Protein AF-A0A9P9APF1-F1 (afdb_monomer)

Foldseek 3Di:
DDDPPPDDPPDFAADDAFAKDFLLRRVVRGDCLVLLLVQCVVVVHDSPDVLQSRQWIWHFRQDPRGHIHTDGRQPQGWADPDDPHHIDRPPPPPPPPDPDPDPPDDDDDDDDDDDDDDDDDDDDDDDDDDDDDDDDDDDDDDDDDDDDDDPVVVVVVVVVVVVVVVVVVVVVVVVVVVVPVPPPPDDDDDDDDDDDDDDDDDDDDDDDDDDDDDDDDDDDDDDDDDDDDDDD

Solvent-accessible surface area (backbone atoms only — not comparable to full-atom values): 16074 Å² total; per-residue (Å²): 137,84,84,78,81,81,68,83,76,80,73,62,51,58,56,58,58,81,32,31,35,21,35,51,57,41,59,73,45,32,90,38,64,65,59,48,34,53,41,28,51,78,67,78,40,58,54,85,38,64,64,52,44,34,15,20,34,26,38,21,74,23,70,99,77,23,41,69,43,74,73,49,74,26,87,72,34,42,39,84,54,50,94,96,42,48,27,46,47,44,88,65,75,91,67,83,85,60,82,84,73,80,85,72,94,70,93,76,84,91,80,90,81,92,83,89,87,86,86,89,82,88,84,87,82,88,86,83,86,85,82,88,87,82,93,76,91,78,90,79,93,77,94,75,94,78,82,96,63,81,72,57,66,66,61,53,53,52,55,60,52,48,55,55,53,53,51,53,52,54,50,52,52,51,52,53,54,61,64,60,70,78,70,90,84,76,84,86,84,83,89,83,83,90,84,91,82,88,83,90,81,91,84,76,93,77,79,87,82,76,86,80,84,82,81,81,80,79,86,79,80,85,80,86,80,83,80,82,85,82,83,135

Radius of gyration: 36.08 Å; Cα contacts (8 Å, |Δi|>4): 168; chains: 1; bounding box: 90×99×73 Å

Mean predicted aligned error: 23.14 Å

pLDDT: mean 70.99, std 21.18, range [38.44, 98.19]

Sequence (232 aa):
MAMALIGPFATADNCKKGLEYCGSTLMTKGNYRDQINDALEGNSLSSTNNTVVMNTLFTCLGGDNGDIEVIEFCQQGCTDGGSGKNDYCSGQSATSSSPSIVSTATSSTSTTSSTAETLSISVTGSTSEPTSQPTSQDSNNNDSNGGSGTPVGAIVGGVVGGVAAIGLIAIAAFLFGRYKNKSQNQQPDPSISHGSASPAGLYHDLKPLAPAPQSTIVHEAPTHDDVRHEMP

Secondary structure (DSSP, 8-state):
-------------PPPTT-EEEHHHHHHHSS-HHHHHHHHHHTT--TT-HHHHHHEEEEEEETTTTEEEEEEE-TT-EE---TTS--EETT--S-SSS-----------------------------------------------------HHHHHHHHHHHHHHHHHHHHHHHHHHHHHTT----PPP-----------------PPPPPPPP-----PPPP---------

Structure (mmCIF, N/CA/C/O backbone):
data_AF-A0A9P9APF1-F1
#
_entry.id   AF-A0A9P9APF1-F1
#
loop_
_atom_site.group_PDB
_atom_site.id
_atom_site.type_symbol
_atom_site.label_atom_id
_atom_site.label_alt_id
_atom_site.label_comp_id
_atom_site.label_asym_id
_atom_site.label_entity_id
_atom_site.label_seq_id
_atom_site.pdbx_PDB_ins_code
_atom_site.Cartn_x
_atom_site.Cartn_y
_atom_site.Cartn_z
_atom_site.occupancy
_atom_site.B_iso_or_equiv
_atom_site.auth_seq_id
_atom_site.auth_comp_id
_atom_site.auth_asym_id
_atom_site.auth_atom_id
_atom_site.pdbx_PDB_model_num
ATOM 1 N N . MET A 1 1 ? 12.435 -4.360 -43.784 1.00 52.41 1 MET A N 1
ATOM 2 C CA . MET A 1 1 ? 12.381 -5.207 -42.575 1.00 52.41 1 MET A CA 1
ATOM 3 C C . MET A 1 1 ? 12.563 -4.276 -41.382 1.00 52.41 1 MET A C 1
ATOM 5 O O . MET A 1 1 ? 13.683 -3.876 -41.104 1.00 52.41 1 MET A O 1
ATOM 9 N N . ALA A 1 2 ? 11.465 -3.780 -40.807 1.00 49.25 2 ALA A N 1
ATOM 10 C CA . ALA A 1 2 ? 11.504 -2.830 -39.694 1.00 49.25 2 ALA A CA 1
ATOM 11 C C . ALA A 1 2 ? 11.554 -3.617 -38.378 1.00 49.25 2 ALA A C 1
ATOM 13 O O . ALA A 1 2 ? 10.636 -4.375 -38.079 1.00 49.25 2 ALA A O 1
ATOM 14 N N . MET A 1 3 ? 12.651 -3.476 -37.635 1.00 57.50 3 MET A N 1
ATOM 15 C CA . MET A 1 3 ? 12.825 -4.054 -36.303 1.00 57.50 3 MET A CA 1
ATOM 16 C C . MET A 1 3 ? 12.167 -3.116 -35.290 1.00 57.50 3 MET A C 1
ATOM 18 O O . MET A 1 3 ? 12.761 -2.120 -34.883 1.00 57.50 3 MET A O 1
ATOM 22 N N . ALA A 1 4 ? 10.916 -3.401 -34.928 1.00 55.00 4 ALA A N 1
ATOM 23 C CA . ALA A 1 4 ? 10.264 -2.743 -33.805 1.00 55.00 4 ALA A CA 1
ATOM 24 C C . ALA A 1 4 ? 10.871 -3.296 -32.507 1.00 55.00 4 ALA A C 1
ATOM 26 O O . ALA A 1 4 ? 10.644 -4.450 -32.147 1.00 55.00 4 ALA A O 1
ATOM 27 N N . LEU A 1 5 ? 11.678 -2.480 -31.826 1.00 57.41 5 LEU A N 1
ATOM 28 C CA . LEU A 1 5 ? 12.124 -2.754 -30.465 1.00 57.41 5 LEU A CA 1
ATOM 29 C C . LEU A 1 5 ? 10.920 -2.582 -29.540 1.00 57.41 5 LEU A C 1
ATOM 31 O O . LEU A 1 5 ? 10.585 -1.470 -29.135 1.00 57.41 5 LEU A O 1
ATOM 35 N N . ILE A 1 6 ? 10.250 -3.691 -29.240 1.00 62.00 6 ILE A N 1
ATOM 36 C CA . ILE A 1 6 ? 9.268 -3.755 -28.162 1.00 62.00 6 ILE A CA 1
ATOM 37 C C . ILE A 1 6 ? 10.078 -3.666 -26.867 1.00 62.00 6 ILE A C 1
ATOM 39 O O . ILE A 1 6 ? 10.616 -4.660 -26.381 1.00 62.00 6 ILE A O 1
ATOM 43 N N . GLY A 1 7 ? 10.257 -2.446 -26.361 1.00 61.25 7 GLY A N 1
ATOM 44 C CA . GLY A 1 7 ? 10.757 -2.246 -25.008 1.00 61.25 7 GLY A CA 1
ATOM 45 C C . GLY A 1 7 ? 9.773 -2.869 -24.012 1.00 61.25 7 GLY A C 1
ATOM 46 O O . GLY A 1 7 ? 8.566 -2.848 -24.269 1.00 61.25 7 GLY A O 1
ATOM 47 N N . PRO A 1 8 ? 10.242 -3.441 -22.892 1.00 53.53 8 PRO A N 1
ATOM 48 C CA . PRO A 1 8 ? 9.341 -3.900 -21.853 1.00 53.53 8 PRO A CA 1
ATOM 49 C C . PRO A 1 8 ? 8.627 -2.673 -21.284 1.00 53.53 8 PRO A C 1
ATOM 51 O O . PRO A 1 8 ? 9.242 -1.823 -20.639 1.00 53.53 8 PRO A O 1
ATOM 54 N N . PHE A 1 9 ? 7.327 -2.563 -21.542 1.00 53.16 9 PHE A N 1
ATOM 55 C CA . PHE A 1 9 ? 6.469 -1.717 -20.731 1.00 53.16 9 PHE A CA 1
ATOM 56 C C . PHE A 1 9 ? 6.517 -2.313 -19.326 1.00 53.16 9 PHE A C 1
ATOM 58 O O . PHE A 1 9 ? 6.075 -3.442 -19.119 1.00 53.16 9 PHE A O 1
ATOM 65 N N . ALA A 1 10 ? 7.141 -1.611 -18.383 1.00 56.69 10 ALA A N 1
ATOM 66 C CA . ALA A 1 10 ? 7.071 -1.987 -16.983 1.00 56.69 10 ALA A CA 1
ATOM 67 C C . ALA A 1 10 ? 5.610 -1.824 -16.555 1.00 56.69 10 ALA A C 1
ATOM 69 O O . ALA A 1 10 ? 5.140 -0.711 -16.329 1.00 56.69 10 ALA A O 1
ATOM 70 N N . THR A 1 11 ? 4.867 -2.925 -16.535 1.00 57.66 11 THR A N 1
ATOM 71 C CA . THR A 1 11 ? 3.540 -2.955 -15.935 1.00 57.66 11 THR A CA 1
ATOM 72 C C . THR A 1 11 ? 3.743 -2.784 -14.438 1.00 57.66 11 THR A C 1
ATOM 74 O O . THR A 1 11 ? 4.447 -3.589 -13.829 1.00 57.66 11 THR A O 1
ATOM 77 N N . ALA A 1 12 ? 3.201 -1.713 -13.860 1.00 64.19 12 ALA A N 1
ATOM 78 C CA . ALA A 1 12 ? 3.176 -1.569 -12.411 1.00 64.19 12 ALA A CA 1
ATOM 79 C C . ALA A 1 12 ? 2.426 -2.764 -11.807 1.00 64.19 12 ALA A C 1
ATOM 81 O O . ALA A 1 12 ? 1.435 -3.228 -12.378 1.00 64.19 12 ALA A O 1
ATOM 82 N N . ASP A 1 13 ? 2.904 -3.272 -10.674 1.00 84.50 13 ASP A N 1
ATOM 83 C CA . ASP A 1 13 ? 2.229 -4.372 -10.001 1.00 84.50 13 ASP A CA 1
ATOM 84 C C . ASP A 1 13 ? 0.945 -3.840 -9.353 1.00 84.50 13 ASP A C 1
ATOM 86 O O . ASP A 1 13 ? 0.981 -3.027 -8.425 1.00 84.50 13 ASP A O 1
ATOM 90 N N . ASN A 1 14 ? -0.205 -4.312 -9.833 1.00 91.56 14 ASN A N 1
ATOM 91 C CA . ASN A 1 14 ? -1.484 -4.018 -9.201 1.00 91.56 14 ASN A CA 1
ATOM 92 C C . ASN A 1 14 ? -1.576 -4.686 -7.819 1.00 91.56 14 ASN A C 1
ATOM 94 O O . ASN A 1 14 ? -0.942 -5.708 -7.523 1.00 91.56 14 ASN A O 1
ATOM 98 N N . CYS A 1 15 ? -2.415 -4.124 -6.958 1.00 94.81 15 CYS A N 1
ATOM 99 C CA . CYS A 1 15 ? -2.812 -4.738 -5.709 1.00 94.81 15 CYS A CA 1
ATOM 100 C C . CYS A 1 15 ? -3.456 -6.109 -5.972 1.00 94.81 15 CYS A C 1
ATOM 102 O O . CYS A 1 15 ? -4.061 -6.366 -7.019 1.00 94.81 15 CYS A O 1
ATOM 104 N N . LYS A 1 16 ? -3.323 -7.028 -5.012 1.00 95.62 16 LYS A N 1
ATOM 105 C CA . LYS A 1 16 ? -3.952 -8.344 -5.117 1.00 95.62 16 LYS A CA 1
ATOM 106 C C . LYS A 1 16 ? -5.376 -8.265 -4.583 1.00 95.62 16 LYS A C 1
ATOM 108 O O . LYS A 1 16 ? -5.575 -7.947 -3.413 1.00 95.62 16 LYS A O 1
ATOM 113 N N . LYS A 1 17 ? -6.345 -8.620 -5.428 1.00 96.00 17 LYS A N 1
ATOM 114 C CA . LYS A 1 17 ? -7.767 -8.641 -5.070 1.00 96.00 17 LYS A CA 1
ATOM 115 C C . LYS A 1 17 ? -8.023 -9.397 -3.763 1.00 96.00 17 LYS A C 1
ATOM 117 O O . LYS A 1 17 ? -7.536 -10.516 -3.589 1.0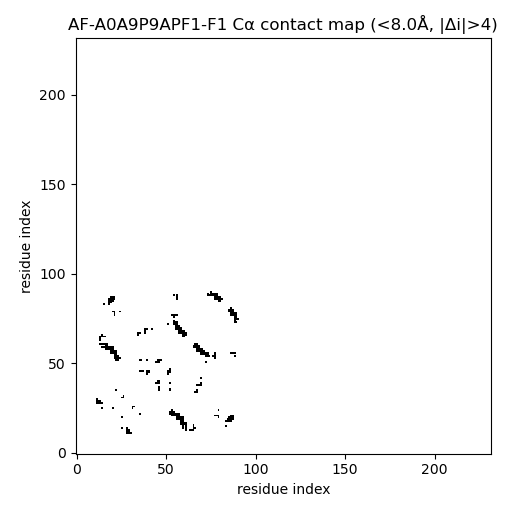0 96.00 17 LYS A O 1
ATOM 122 N N . GLY A 1 18 ? -8.833 -8.795 -2.897 1.00 94.31 18 GLY A N 1
ATOM 123 C CA . GLY A 1 18 ? -9.240 -9.343 -1.606 1.00 94.31 18 GLY A CA 1
ATOM 124 C C . GLY A 1 18 ? -8.204 -9.190 -0.493 1.00 94.31 18 GLY A C 1
ATOM 125 O O . GLY A 1 18 ? -8.455 -9.684 0.602 1.00 94.31 18 GLY A O 1
ATOM 126 N N . LEU A 1 19 ? -7.062 -8.544 -0.759 1.00 97.06 19 LEU A N 1
ATOM 127 C CA . LEU A 1 19 ? -6.139 -8.118 0.288 1.00 97.06 19 LEU A CA 1
ATOM 128 C C . LEU A 1 19 ? -6.366 -6.655 0.657 1.00 97.06 19 LEU A C 1
ATOM 130 O O . LEU A 1 19 ? -6.797 -5.844 -0.166 1.00 97.06 19 LEU A O 1
ATOM 134 N N . GLU A 1 20 ? -6.028 -6.345 1.899 1.00 98.19 20 GLU A N 1
ATOM 135 C CA . GLU A 1 20 ? -6.065 -4.996 2.451 1.00 98.19 20 GLU A CA 1
ATOM 136 C C . GLU A 1 20 ? -4.655 -4.414 2.453 1.00 98.19 20 GLU A C 1
ATOM 138 O O . GLU A 1 20 ? -3.684 -5.127 2.715 1.00 98.19 20 GLU A O 1
ATOM 143 N N . TYR A 1 21 ? -4.544 -3.127 2.149 1.00 97.81 21 TYR A N 1
ATOM 144 C CA . TYR A 1 21 ? -3.278 -2.429 2.018 1.00 97.81 21 TYR A CA 1
ATOM 145 C C . TYR A 1 21 ? -3.325 -1.070 2.702 1.00 97.81 21 TYR A C 1
ATOM 147 O O . TYR A 1 21 ? -4.261 -0.296 2.511 1.00 97.81 21 TYR A O 1
ATOM 155 N N . CYS A 1 22 ? -2.276 -0.738 3.443 1.00 98.00 22 CYS A N 1
ATOM 156 C CA . CYS A 1 22 ? -2.009 0.631 3.836 1.00 98.00 22 CYS A CA 1
ATOM 157 C C . CYS A 1 22 ? -1.759 1.469 2.583 1.00 98.00 22 CYS A C 1
ATOM 159 O O . CYS A 1 22 ? -1.126 1.005 1.627 1.00 98.00 22 CYS A O 1
ATOM 161 N N . GLY A 1 23 ? -2.166 2.736 2.600 1.00 97.50 23 GLY A N 1
ATOM 162 C CA . GLY A 1 23 ? -1.811 3.656 1.520 1.00 97.50 23 GLY A CA 1
ATOM 163 C C . GLY A 1 23 ? -0.294 3.772 1.333 1.00 97.50 23 GLY A C 1
ATOM 164 O O . GLY A 1 23 ? 0.179 3.885 0.202 1.00 97.50 23 GLY A O 1
ATOM 165 N N . SER A 1 24 ? 0.486 3.619 2.411 1.00 97.12 24 SER A N 1
ATOM 166 C CA . SER A 1 24 ? 1.946 3.488 2.343 1.00 97.12 24 SER A CA 1
ATOM 167 C C . SER A 1 24 ? 2.406 2.283 1.514 1.00 97.12 24 SER A C 1
ATOM 169 O O . SER A 1 24 ? 3.287 2.431 0.668 1.00 97.12 24 SER A O 1
ATOM 171 N N . THR A 1 25 ? 1.790 1.114 1.689 1.00 97.12 25 THR A N 1
ATOM 172 C CA . THR A 1 25 ? 2.099 -0.104 0.927 1.00 97.12 25 THR A CA 1
ATOM 173 C C . THR A 1 25 ? 1.690 0.038 -0.537 1.00 97.12 25 THR A C 1
ATOM 175 O O . THR A 1 25 ? 2.484 -0.271 -1.427 1.00 97.12 25 THR A O 1
ATOM 178 N N . LEU A 1 26 ? 0.494 0.565 -0.822 1.00 96.44 26 LEU A N 1
ATOM 179 C CA . LEU A 1 26 ? 0.021 0.796 -2.195 1.00 96.44 26 LEU A CA 1
ATOM 180 C C . LEU A 1 26 ? 0.965 1.707 -2.983 1.00 96.44 26 LEU A C 1
ATOM 182 O O . LEU A 1 26 ? 1.293 1.416 -4.133 1.00 96.44 26 LEU A O 1
ATOM 186 N N . MET A 1 27 ? 1.491 2.750 -2.342 1.00 94.25 27 MET A N 1
ATOM 187 C CA . MET A 1 27 ? 2.481 3.632 -2.957 1.00 94.25 27 MET A CA 1
ATOM 188 C C . MET A 1 27 ? 3.792 2.942 -3.359 1.00 94.25 27 MET A C 1
ATOM 190 O O . MET A 1 27 ? 4.507 3.462 -4.213 1.00 94.25 27 MET A O 1
ATOM 194 N N . THR A 1 28 ? 4.130 1.799 -2.755 1.00 93.19 28 THR A N 1
ATOM 195 C CA . THR A 1 28 ? 5.316 1.014 -3.142 1.00 93.19 28 THR A CA 1
ATOM 196 C C . THR A 1 28 ? 5.041 0.029 -4.275 1.00 93.19 28 THR A C 1
ATOM 198 O O . THR A 1 28 ? 5.978 -0.386 -4.952 1.00 93.19 28 THR A O 1
ATOM 201 N N . LYS A 1 29 ? 3.774 -0.344 -4.493 1.00 89.81 29 LYS A N 1
ATOM 202 C CA . LYS A 1 29 ? 3.370 -1.334 -5.501 1.00 89.81 29 LYS A CA 1
ATOM 203 C C . LYS A 1 29 ? 3.288 -0.751 -6.904 1.00 89.81 29 LYS A C 1
ATOM 205 O O . LYS A 1 29 ? 3.731 -1.376 -7.863 1.00 89.81 29 LYS A O 1
ATOM 210 N N . GLY A 1 30 ? 2.727 0.448 -7.023 1.00 87.50 30 GLY A N 1
ATOM 211 C CA . GLY A 1 30 ? 2.432 1.012 -8.330 1.00 87.50 30 GLY A CA 1
ATOM 212 C C . GLY A 1 30 ? 1.913 2.438 -8.280 1.00 87.50 30 GLY A C 1
ATOM 213 O O . GLY A 1 30 ? 2.096 3.161 -7.299 1.00 87.50 30 GLY A O 1
ATOM 214 N N . ASN A 1 31 ? 1.255 2.848 -9.363 1.00 91.00 31 ASN A N 1
ATOM 215 C CA . ASN A 1 31 ? 0.750 4.207 -9.524 1.00 91.00 31 ASN A CA 1
ATOM 216 C C . ASN A 1 31 ? -0.615 4.406 -8.842 1.00 91.00 31 ASN A C 1
ATOM 218 O O . ASN A 1 31 ? -1.607 4.726 -9.486 1.00 91.00 31 ASN A O 1
ATOM 222 N N . TYR A 1 32 ? -0.656 4.202 -7.527 1.00 95.19 32 TYR A N 1
ATOM 223 C CA . TYR A 1 32 ? -1.878 4.311 -6.727 1.00 95.19 32 TYR A CA 1
ATOM 224 C C . TYR A 1 32 ? -2.185 5.729 -6.240 1.00 95.19 32 TYR A C 1
ATOM 226 O O . TYR A 1 32 ? -3.226 5.941 -5.630 1.00 95.19 32 TYR A O 1
ATOM 234 N N . ARG A 1 33 ? -1.300 6.710 -6.472 1.00 95.25 33 ARG A N 1
ATOM 235 C CA . ARG A 1 33 ? -1.427 8.055 -5.885 1.00 95.25 33 ARG A CA 1
ATOM 236 C C . ARG A 1 33 ? -2.765 8.714 -6.216 1.00 95.25 33 ARG A C 1
ATOM 238 O O . ARG A 1 33 ? -3.424 9.199 -5.303 1.00 95.25 33 ARG A O 1
ATOM 245 N N . ASP A 1 34 ? -3.130 8.732 -7.492 1.00 96.06 34 ASP A N 1
ATOM 246 C CA . ASP A 1 34 ? -4.340 9.417 -7.948 1.00 96.06 34 ASP A CA 1
ATOM 247 C C . ASP A 1 34 ? -5.589 8.703 -7.420 1.00 96.06 34 ASP A C 1
ATOM 249 O O . ASP A 1 34 ? -6.445 9.332 -6.809 1.00 96.06 34 ASP A O 1
ATOM 253 N N . GLN A 1 35 ? -5.619 7.369 -7.505 1.00 96.25 35 GLN A N 1
ATOM 254 C CA . GLN A 1 35 ? -6.733 6.569 -6.992 1.00 96.25 35 GLN A CA 1
ATOM 255 C C . GLN A 1 35 ? -6.893 6.676 -5.467 1.00 96.25 35 GLN A C 1
ATOM 257 O O . GLN A 1 35 ? -8.013 6.709 -4.965 1.00 96.25 35 GLN A O 1
ATOM 262 N N . ILE A 1 36 ? -5.787 6.764 -4.721 1.00 97.56 36 ILE A N 1
ATOM 263 C CA . ILE A 1 36 ? -5.819 7.026 -3.279 1.00 97.56 36 ILE A CA 1
ATOM 264 C C . ILE A 1 36 ? -6.437 8.399 -3.013 1.00 97.56 36 ILE A C 1
ATOM 266 O O . ILE A 1 36 ? -7.311 8.506 -2.159 1.00 97.56 36 ILE A O 1
ATOM 270 N N . ASN A 1 37 ? -6.010 9.442 -3.727 1.00 97.56 37 ASN A N 1
ATOM 271 C CA . ASN A 1 37 ? -6.553 10.785 -3.532 1.00 97.56 37 ASN A CA 1
ATOM 272 C C . ASN A 1 37 ? -8.064 10.822 -3.814 1.00 97.56 37 ASN A C 1
ATOM 274 O O . ASN A 1 37 ? -8.814 11.308 -2.968 1.00 97.56 37 ASN A O 1
ATOM 278 N N . ASP A 1 38 ? -8.504 10.227 -4.925 1.00 97.62 38 ASP A N 1
ATOM 279 C CA . ASP A 1 38 ? -9.920 10.144 -5.302 1.00 97.62 38 ASP A CA 1
ATOM 280 C C . ASP A 1 38 ? -10.745 9.387 -4.247 1.00 97.62 38 ASP A C 1
ATOM 282 O O . ASP A 1 38 ? -11.813 9.838 -3.825 1.00 97.62 38 ASP A O 1
ATOM 286 N N . ALA A 1 39 ? -10.234 8.247 -3.767 1.00 97.12 39 ALA A N 1
ATOM 287 C CA . ALA A 1 39 ? -10.911 7.437 -2.759 1.00 97.12 39 ALA A CA 1
ATOM 288 C C . ALA A 1 39 ? -11.005 8.155 -1.399 1.00 97.12 39 ALA A C 1
ATOM 290 O O . ALA A 1 39 ? -12.022 8.043 -0.709 1.00 97.12 39 ALA A O 1
ATOM 291 N N . LEU A 1 40 ? -9.974 8.917 -1.015 1.00 97.75 40 LEU A N 1
ATOM 292 C CA . LEU A 1 40 ? -9.980 9.724 0.208 1.00 97.75 40 LEU A CA 1
ATOM 293 C C . LEU A 1 40 ? -10.990 10.868 0.117 1.00 97.75 40 LEU A C 1
ATOM 295 O O . LEU A 1 40 ? -11.779 11.058 1.042 1.00 97.75 40 LEU A O 1
ATOM 299 N N . GLU A 1 41 ? -11.013 11.593 -1.000 1.00 96.50 41 GLU A N 1
ATOM 300 C CA . GLU A 1 41 ? -11.947 12.701 -1.214 1.00 96.50 41 GLU A CA 1
ATOM 301 C C . GLU A 1 41 ? -13.401 12.215 -1.244 1.00 96.50 41 GLU A C 1
ATOM 303 O O . GLU A 1 41 ? -14.265 12.825 -0.609 1.00 96.50 41 GLU A O 1
ATOM 308 N N . GLY A 1 42 ? -13.659 11.051 -1.852 1.00 96.56 42 GLY A N 1
ATOM 309 C CA . GLY A 1 42 ? -14.962 10.381 -1.799 1.00 96.56 42 GLY A CA 1
ATOM 310 C C . GLY A 1 42 ? -15.425 10.018 -0.380 1.00 96.56 42 GLY A C 1
ATOM 311 O O . GLY A 1 42 ? -16.626 9.929 -0.132 1.00 96.56 42 GLY A O 1
ATOM 312 N N . ASN A 1 43 ? -14.493 9.880 0.568 1.00 96.25 43 ASN A N 1
ATOM 313 C CA . ASN A 1 43 ? -14.753 9.575 1.979 1.00 96.25 43 ASN A CA 1
ATOM 314 C C . ASN A 1 43 ? -14.561 10.787 2.910 1.00 96.25 43 ASN A C 1
ATOM 316 O O . ASN A 1 43 ? -14.491 10.628 4.128 1.00 96.25 43 ASN A O 1
ATOM 320 N N . SER A 1 44 ? -14.497 12.010 2.364 1.00 95.88 44 SER A N 1
ATOM 321 C CA . SER A 1 44 ? -14.265 13.249 3.133 1.00 95.88 44 SER A CA 1
ATOM 322 C C . SER A 1 44 ? -12.965 13.243 3.959 1.00 95.88 44 SER A C 1
ATOM 324 O O . SER A 1 44 ? -12.862 13.916 4.987 1.00 95.88 44 SER A O 1
ATOM 326 N N . LEU A 1 45 ? -11.957 12.492 3.511 1.00 95.12 45 LEU A N 1
ATOM 327 C CA . LEU A 1 45 ? -10.618 12.442 4.090 1.00 95.12 45 LEU A CA 1
ATOM 328 C C . LEU A 1 45 ? -9.670 13.374 3.320 1.00 95.12 45 LEU A C 1
ATOM 330 O O . LEU A 1 45 ? -9.818 13.612 2.125 1.00 95.12 45 LEU A O 1
ATOM 334 N N . SER A 1 46 ? -8.668 13.922 4.011 1.00 95.38 46 SER A N 1
ATOM 335 C CA . SER A 1 46 ? -7.716 14.861 3.405 1.00 95.38 46 SER A CA 1
ATOM 336 C C . SER A 1 46 ? -6.673 14.130 2.550 1.00 95.38 46 SER A C 1
ATOM 338 O O . SER A 1 46 ? -5.747 13.525 3.086 1.00 95.38 46 SER A O 1
ATOM 340 N N . SER A 1 47 ? -6.781 14.250 1.225 1.00 93.31 47 SER A N 1
ATOM 341 C CA . SER A 1 47 ? -5.797 13.755 0.243 1.00 93.31 47 SER A CA 1
ATOM 342 C C . SER A 1 47 ? -4.463 14.522 0.279 1.00 93.31 47 SER A C 1
ATOM 344 O O . SER A 1 47 ? -3.407 13.988 -0.053 1.00 93.31 47 SER A O 1
ATOM 346 N N . THR A 1 48 ? -4.475 15.773 0.747 1.00 95.19 48 THR A N 1
ATOM 347 C CA . THR A 1 48 ? -3.277 16.623 0.868 1.00 95.19 48 THR A CA 1
ATOM 348 C C . THR A 1 48 ? -2.438 16.321 2.108 1.00 95.19 48 THR A C 1
ATOM 350 O O . THR A 1 48 ? -1.264 16.697 2.174 1.00 95.19 48 THR A O 1
ATOM 353 N N . ASN A 1 49 ? -3.005 15.6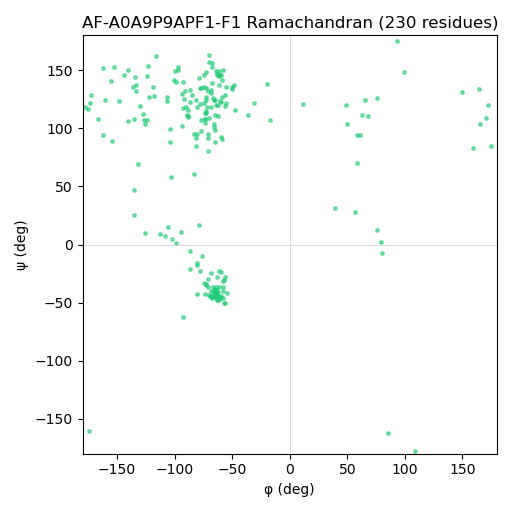30 3.099 1.00 95.44 49 ASN A N 1
ATOM 354 C CA . ASN A 1 49 ? -2.287 15.240 4.299 1.00 95.44 49 ASN A CA 1
ATOM 355 C C . ASN A 1 49 ? -1.606 13.882 4.094 1.00 95.44 49 ASN A C 1
ATOM 357 O O . ASN A 1 49 ? -2.252 12.836 4.083 1.00 95.44 49 ASN A O 1
ATOM 361 N N . ASN A 1 50 ? -0.274 13.888 4.003 1.00 94.94 50 ASN A N 1
ATOM 362 C CA . ASN A 1 50 ? 0.494 12.664 3.783 1.00 94.94 50 ASN A CA 1
ATOM 363 C C . ASN A 1 50 ? 0.258 11.603 4.872 1.00 94.94 50 ASN A C 1
ATOM 365 O O . ASN A 1 50 ? 0.284 10.418 4.571 1.00 94.94 50 ASN A O 1
ATOM 369 N N . THR A 1 51 ? -0.010 11.993 6.119 1.00 96.25 51 THR A N 1
ATOM 370 C CA . THR A 1 51 ? -0.327 11.032 7.185 1.00 96.25 51 THR A CA 1
ATOM 371 C C . THR A 1 51 ? -1.649 10.322 6.913 1.00 96.25 51 THR A C 1
ATOM 373 O O . THR A 1 51 ? -1.729 9.112 7.099 1.00 96.25 51 THR A O 1
ATOM 376 N N . VAL A 1 52 ? -2.665 11.046 6.433 1.00 96.81 52 VAL A N 1
ATOM 377 C CA . VAL A 1 52 ? -3.959 10.461 6.047 1.00 96.81 52 VAL A CA 1
ATOM 378 C C . VAL A 1 52 ? -3.773 9.497 4.887 1.00 96.81 52 VAL A C 1
ATOM 380 O O . VAL A 1 52 ? -4.207 8.353 4.978 1.00 96.81 52 VAL A O 1
ATOM 383 N N . VAL A 1 53 ? -3.042 9.907 3.851 1.00 97.44 53 VAL A N 1
ATOM 384 C CA . VAL A 1 53 ? -2.735 9.039 2.708 1.00 97.44 53 VAL A CA 1
ATOM 385 C C . VAL A 1 53 ? -2.025 7.761 3.154 1.00 97.44 53 VAL A C 1
ATOM 387 O O . VAL A 1 53 ? -2.451 6.670 2.801 1.00 97.44 53 VAL A O 1
ATOM 390 N N . MET A 1 54 ? -0.962 7.876 3.947 1.00 96.56 54 MET A N 1
ATOM 391 C CA . MET A 1 54 ? -0.118 6.731 4.299 1.00 96.56 54 MET A CA 1
ATOM 392 C C . MET A 1 54 ? -0.784 5.773 5.291 1.00 96.56 54 MET A C 1
ATOM 394 O O . MET A 1 54 ? -0.562 4.566 5.206 1.00 96.56 54 MET A O 1
ATOM 398 N N . ASN A 1 55 ? -1.585 6.302 6.221 1.00 96.81 55 ASN A N 1
ATOM 399 C CA . ASN A 1 55 ? -2.176 5.521 7.308 1.00 96.81 55 ASN A CA 1
ATOM 400 C C . ASN A 1 55 ? -3.627 5.107 7.048 1.00 96.81 55 ASN A C 1
ATOM 402 O O . ASN A 1 55 ? -4.227 4.484 7.917 1.00 96.81 55 ASN A O 1
ATOM 406 N N . THR A 1 56 ? -4.217 5.440 5.903 1.00 97.81 56 THR A N 1
ATOM 407 C CA . THR A 1 56 ? -5.528 4.888 5.543 1.00 97.81 56 THR A CA 1
ATOM 408 C C . THR A 1 56 ? -5.363 3.451 5.060 1.00 97.81 56 THR A C 1
ATOM 410 O O . THR A 1 56 ? -4.440 3.149 4.302 1.00 97.81 56 THR A O 1
ATOM 413 N N . LEU A 1 57 ? -6.234 2.568 5.542 1.00 98.12 57 LEU A N 1
ATOM 414 C CA . LEU A 1 57 ? -6.342 1.183 5.113 1.00 98.12 57 LEU A CA 1
ATOM 415 C C . LEU A 1 57 ? -7.353 1.095 3.969 1.00 98.12 57 LEU A C 1
ATOM 417 O O . LEU A 1 57 ? -8.457 1.634 4.061 1.00 98.12 57 LEU A O 1
ATOM 421 N N . PHE A 1 58 ? -6.973 0.399 2.907 1.00 98.19 58 PHE A N 1
ATOM 422 C CA . PHE A 1 58 ? -7.768 0.227 1.700 1.00 98.19 58 PHE A CA 1
ATOM 423 C C . PHE A 1 58 ? -7.975 -1.256 1.407 1.00 98.19 58 PHE A C 1
ATOM 425 O O . PHE A 1 58 ? -7.066 -2.056 1.612 1.00 98.19 58 PHE A O 1
ATOM 432 N N . THR A 1 59 ? -9.132 -1.629 0.869 1.00 98.06 59 THR A N 1
ATOM 433 C CA . THR A 1 59 ? -9.351 -2.961 0.292 1.00 98.06 59 THR A CA 1
ATOM 434 C C . THR A 1 59 ? -9.065 -2.939 -1.202 1.00 98.06 59 THR A C 1
ATOM 436 O O . THR A 1 59 ? -9.421 -1.986 -1.891 1.00 98.06 59 THR A O 1
ATOM 439 N N . CYS A 1 60 ? -8.425 -3.987 -1.718 1.00 97.81 60 CYS A N 1
ATOM 440 C CA . CYS A 1 60 ? -8.214 -4.161 -3.149 1.00 97.81 60 CYS A CA 1
ATOM 441 C C . CYS A 1 60 ? -9.390 -4.921 -3.782 1.00 97.81 60 CYS A C 1
ATOM 443 O O . CYS A 1 60 ? -9.553 -6.131 -3.589 1.00 97.81 60 CYS A O 1
ATOM 445 N N . LEU A 1 61 ? -10.175 -4.236 -4.608 1.00 96.44 61 LEU A N 1
ATOM 446 C CA . LEU A 1 61 ? -11.277 -4.803 -5.390 1.00 96.44 61 LEU A CA 1
ATOM 447 C C . LEU A 1 61 ? -10.778 -5.550 -6.642 1.00 96.44 61 LEU A C 1
ATOM 449 O O . LEU A 1 61 ? -11.444 -6.475 -7.132 1.00 96.44 61 LEU A O 1
ATOM 453 N N . GLY A 1 62 ? -9.575 -5.208 -7.115 1.00 93.12 62 GLY A N 1
ATOM 454 C CA . GLY A 1 62 ? -8.959 -5.764 -8.321 1.00 93.12 62 GLY A CA 1
ATOM 455 C C . GLY A 1 62 ? -9.403 -5.041 -9.596 1.00 93.12 62 GLY A C 1
ATOM 456 O O . GLY A 1 62 ? -9.901 -3.929 -9.536 1.00 93.12 62 GLY A O 1
ATOM 457 N N . GLY A 1 63 ? -9.205 -5.663 -10.759 1.00 91.38 63 GLY A N 1
ATOM 458 C CA . GLY A 1 63 ? -9.434 -5.034 -12.069 1.00 91.38 63 GLY A CA 1
ATOM 459 C C . GLY A 1 63 ? -8.124 -4.736 -12.799 1.00 91.38 63 GLY A C 1
ATOM 460 O O . GLY A 1 63 ? -7.048 -5.062 -12.294 1.00 91.38 63 GLY A O 1
ATOM 461 N N . ASP A 1 64 ? -8.212 -4.127 -13.983 1.00 90.25 64 ASP A N 1
ATOM 462 C CA . ASP A 1 64 ? -7.050 -3.893 -14.858 1.00 90.25 64 ASP A CA 1
ATOM 463 C C . ASP A 1 64 ? -6.001 -2.957 -14.229 1.00 90.25 64 ASP A C 1
ATOM 465 O O . ASP A 1 64 ? -4.811 -3.105 -14.499 1.00 90.25 64 ASP A O 1
ATOM 469 N N . ASN A 1 65 ? -6.431 -2.053 -13.339 1.00 90.19 65 ASN A N 1
ATOM 470 C CA . ASN A 1 65 ? -5.569 -1.147 -12.562 1.00 90.19 65 ASN A CA 1
ATOM 471 C C . ASN A 1 65 ? -5.579 -1.454 -11.051 1.00 90.19 65 ASN A C 1
ATOM 473 O O . ASN A 1 65 ? -5.054 -0.685 -10.251 1.00 90.19 65 ASN A O 1
ATOM 477 N N . GLY A 1 66 ? -6.196 -2.574 -10.653 1.00 93.44 66 GLY A N 1
ATOM 478 C CA . GLY A 1 66 ? -6.339 -2.976 -9.256 1.00 93.44 66 GLY A CA 1
ATOM 479 C C . GLY A 1 66 ? -7.067 -1.939 -8.405 1.00 93.44 66 GLY A C 1
ATOM 480 O O . GLY A 1 66 ? -6.437 -1.330 -7.555 1.00 93.44 66 GLY A O 1
ATOM 481 N N . ASP A 1 67 ? -8.368 -1.761 -8.612 1.00 95.94 67 ASP A N 1
ATOM 482 C CA . ASP A 1 67 ? -9.150 -0.740 -7.921 1.00 95.94 67 ASP A CA 1
ATOM 483 C C . ASP A 1 67 ? -9.148 -0.918 -6.402 1.00 95.94 67 ASP A C 1
ATOM 485 O O . ASP A 1 67 ? -9.143 -2.047 -5.896 1.00 95.94 67 ASP A O 1
ATOM 489 N N . ILE A 1 68 ? -9.172 0.205 -5.684 1.00 97.62 68 ILE A N 1
ATOM 490 C CA . ILE A 1 68 ? -9.148 0.252 -4.221 1.00 97.62 68 ILE A CA 1
ATOM 491 C C . ILE A 1 68 ? -10.348 1.011 -3.658 1.00 97.62 68 ILE A C 1
ATOM 493 O O . ILE A 1 68 ? -10.882 1.922 -4.288 1.00 97.62 68 ILE A O 1
ATOM 497 N N . GLU A 1 69 ? -10.725 0.670 -2.433 1.00 97.56 69 GLU A N 1
ATOM 498 C CA . GLU A 1 69 ? -11.765 1.353 -1.665 1.00 97.56 69 GLU A CA 1
ATOM 499 C C . GLU A 1 69 ? -11.284 1.582 -0.227 1.00 97.56 69 GLU A C 1
ATOM 501 O O . GLU A 1 69 ? -10.551 0.759 0.323 1.00 97.56 69 GLU A O 1
ATOM 506 N N . VAL A 1 70 ? -11.657 2.714 0.377 1.00 97.81 70 VAL A N 1
ATOM 507 C CA . VAL A 1 70 ? -11.289 3.045 1.763 1.00 97.81 70 VAL A CA 1
ATOM 508 C C . VAL A 1 70 ? -12.018 2.109 2.725 1.00 97.81 70 VAL A C 1
ATOM 510 O O . VAL A 1 70 ? -13.236 1.986 2.663 1.00 97.81 70 VAL A O 1
ATOM 513 N N . ILE A 1 71 ? -11.276 1.504 3.653 1.00 96.44 71 ILE A N 1
ATOM 514 C CA . ILE A 1 71 ? -11.850 0.812 4.812 1.00 96.44 71 ILE A CA 1
ATOM 515 C C . ILE A 1 71 ? -11.937 1.788 5.988 1.00 96.44 71 ILE A C 1
ATOM 517 O O . ILE A 1 71 ? -13.024 2.086 6.474 1.00 96.44 71 ILE A O 1
ATOM 521 N N . GLU A 1 72 ? -10.792 2.293 6.456 1.00 95.56 72 GLU A N 1
ATOM 522 C CA . GLU A 1 72 ? -10.715 3.181 7.622 1.00 95.56 72 GLU A CA 1
ATOM 523 C C . GLU A 1 72 ? -9.377 3.941 7.650 1.00 95.56 72 GLU A C 1
ATOM 525 O O . GLU A 1 72 ? -8.351 3.444 7.183 1.00 95.56 72 GLU A O 1
ATOM 530 N N . PHE A 1 73 ? -9.353 5.137 8.244 1.00 95.81 73 PHE A N 1
ATOM 531 C CA . PHE A 1 73 ? -8.108 5.818 8.605 1.00 95.81 73 PHE A CA 1
ATOM 532 C C . PHE A 1 73 ? -7.528 5.263 9.920 1.00 95.81 73 PHE A C 1
ATOM 534 O O . PHE A 1 73 ? -8.131 5.396 10.986 1.00 95.81 73 PHE A O 1
ATOM 541 N N . CYS A 1 74 ? -6.317 4.697 9.880 1.00 96.19 74 CYS A N 1
ATOM 542 C CA . CYS A 1 74 ? -5.669 4.143 11.065 1.00 96.19 74 CYS A CA 1
ATOM 543 C C . CYS A 1 74 ? -5.090 5.243 11.968 1.00 96.19 74 CYS A C 1
ATOM 545 O O . CYS A 1 74 ? -3.956 5.697 11.788 1.00 96.19 74 CYS A O 1
ATOM 547 N N . GLN A 1 75 ? -5.840 5.606 13.009 1.00 93.75 75 GLN A N 1
ATOM 548 C CA . GLN A 1 75 ? -5.464 6.630 13.998 1.00 93.75 75 GLN A CA 1
ATOM 549 C C . GLN A 1 75 ? -4.092 6.372 14.648 1.00 93.75 75 GLN A C 1
ATOM 551 O O . GLN A 1 75 ? -3.291 7.289 14.811 1.00 93.75 75 GLN A O 1
ATOM 556 N N . GLN A 1 76 ? -3.798 5.111 14.982 1.00 93.56 76 GLN A N 1
ATOM 557 C CA . GLN A 1 76 ? -2.551 4.702 15.646 1.00 93.56 76 GLN A CA 1
ATOM 558 C C . GLN A 1 76 ? -1.469 4.235 14.656 1.00 93.56 76 GLN A C 1
ATOM 560 O O . GLN A 1 76 ? -0.458 3.665 15.065 1.00 93.56 76 GLN A O 1
ATOM 565 N N . GLY A 1 77 ? -1.679 4.464 13.358 1.00 95.00 77 GLY A N 1
ATOM 566 C CA . GLY A 1 77 ? -0.794 4.027 12.286 1.00 95.00 77 GLY A CA 1
ATOM 567 C C . GLY A 1 77 ? -1.269 2.753 11.594 1.00 95.00 77 GLY A C 1
ATOM 568 O O . GLY A 1 77 ? -1.899 1.882 12.195 1.00 95.00 77 GLY A O 1
ATOM 569 N N . CYS A 1 78 ? -0.950 2.661 10.308 1.00 97.44 78 CYS A N 1
ATOM 570 C CA . CYS A 1 78 ? -1.196 1.480 9.493 1.00 97.44 78 CYS A CA 1
ATOM 571 C C . CYS A 1 78 ? 0.092 0.656 9.392 1.00 97.44 78 CYS A C 1
ATOM 573 O O . CYS A 1 78 ? 1.190 1.210 9.320 1.00 97.44 78 CYS A O 1
ATOM 575 N N . THR A 1 79 ? -0.022 -0.665 9.463 1.00 97.25 79 THR A N 1
ATOM 576 C CA . THR A 1 79 ? 1.105 -1.596 9.502 1.00 97.25 79 THR A CA 1
ATOM 577 C C . THR A 1 79 ? 1.018 -2.581 8.347 1.00 97.25 79 THR A C 1
ATOM 579 O O . THR A 1 79 ? -0.001 -3.247 8.182 1.00 97.25 79 THR A O 1
ATOM 582 N N . ASP A 1 80 ? 2.107 -2.674 7.581 1.00 96.00 80 ASP A N 1
ATOM 583 C CA . ASP A 1 80 ? 2.272 -3.656 6.507 1.00 96.00 80 ASP A CA 1
ATOM 584 C C . ASP A 1 80 ? 2.280 -5.075 7.097 1.00 96.00 80 ASP A C 1
ATOM 586 O O . ASP A 1 80 ? 3.116 -5.410 7.945 1.00 96.00 80 ASP A O 1
ATOM 590 N N . GLY A 1 81 ? 1.331 -5.903 6.662 1.00 95.06 81 GLY A N 1
ATOM 591 C CA . GLY A 1 81 ? 1.209 -7.297 7.088 1.00 95.06 81 GLY A CA 1
ATOM 592 C C . GLY A 1 81 ? 2.242 -8.218 6.438 1.00 95.06 81 GLY A C 1
ATOM 593 O O . GLY A 1 81 ? 2.392 -9.376 6.843 1.00 95.06 81 GLY A O 1
ATOM 594 N N . GLY A 1 82 ? 2.965 -7.715 5.441 1.00 94.12 82 GLY A N 1
ATOM 595 C CA . GLY A 1 82 ? 3.949 -8.420 4.646 1.00 94.12 82 GLY A CA 1
ATOM 596 C C . GLY A 1 82 ? 3.368 -9.018 3.365 1.00 94.12 82 GLY A C 1
ATOM 597 O O . GLY A 1 82 ? 2.168 -9.021 3.089 1.00 94.12 82 GLY A O 1
ATOM 598 N N . SER A 1 83 ? 4.256 -9.590 2.550 1.00 92.56 83 SER A N 1
ATOM 599 C CA . SER A 1 83 ? 3.900 -10.123 1.231 1.00 92.56 83 SER A CA 1
ATOM 600 C C . SER A 1 83 ? 2.771 -11.160 1.292 1.00 92.56 83 SER A C 1
ATOM 602 O O . SER A 1 83 ? 2.897 -12.211 1.920 1.00 92.56 83 SER A O 1
ATOM 604 N N . GLY A 1 84 ? 1.678 -10.877 0.580 1.00 93.19 84 GLY A N 1
ATOM 605 C CA . GLY A 1 84 ? 0.529 -11.776 0.461 1.00 93.19 84 GLY A CA 1
ATOM 606 C C . GLY A 1 84 ? -0.384 -11.822 1.689 1.00 93.19 84 GLY A C 1
ATOM 607 O O . GLY A 1 84 ? -1.215 -12.726 1.765 1.00 93.19 84 GLY A O 1
ATOM 608 N N . LYS A 1 85 ? -0.230 -10.885 2.629 1.00 95.44 85 LYS A N 1
ATOM 609 C CA . LYS A 1 85 ? -1.067 -10.729 3.821 1.00 95.44 85 LYS A CA 1
ATOM 610 C C . LYS A 1 85 ? -1.795 -9.384 3.776 1.00 95.44 85 LYS A C 1
ATOM 612 O O . LYS A 1 85 ? -1.414 -8.513 3.001 1.00 95.44 85 LYS A O 1
ATOM 617 N N . ASN A 1 86 ? -2.850 -9.269 4.578 1.00 96.88 86 ASN A N 1
ATOM 618 C CA . ASN A 1 86 ? -3.543 -8.005 4.789 1.00 96.88 86 ASN A CA 1
ATOM 619 C C . ASN A 1 86 ? -2.705 -7.108 5.688 1.00 96.88 86 ASN A C 1
ATOM 621 O O . ASN A 1 86 ? -2.215 -7.553 6.732 1.00 96.88 86 ASN A O 1
ATOM 625 N N . ASP A 1 87 ? -2.612 -5.852 5.295 1.00 97.56 87 ASP A N 1
ATOM 626 C CA . ASP A 1 87 ? -2.190 -4.778 6.173 1.00 97.56 87 ASP A CA 1
ATOM 627 C C . ASP A 1 87 ? -3.273 -4.496 7.215 1.00 97.56 87 ASP A C 1
ATOM 629 O O . ASP A 1 87 ? -4.420 -4.925 7.081 1.00 97.56 87 ASP A O 1
ATOM 633 N N . TYR A 1 88 ? -2.917 -3.798 8.289 1.00 95.81 88 TYR A N 1
ATOM 634 C CA . TYR A 1 88 ? -3.843 -3.585 9.396 1.00 95.81 88 TYR A CA 1
ATOM 635 C C . TYR A 1 88 ? -3.561 -2.296 10.160 1.00 95.81 88 TYR A C 1
ATOM 637 O O . TYR A 1 88 ? -2.426 -1.827 10.259 1.00 95.81 88 TYR A O 1
ATOM 645 N N . CYS A 1 89 ? -4.602 -1.739 10.774 1.00 96.38 89 CYS A N 1
ATOM 646 C CA . CYS A 1 89 ? -4.441 -0.643 11.716 1.00 96.38 89 CYS A CA 1
ATOM 647 C C . CYS A 1 89 ? -3.833 -1.150 13.028 1.00 96.38 89 CYS A C 1
ATOM 649 O O . CYS A 1 89 ? -4.387 -2.024 13.701 1.00 96.38 89 CYS A O 1
ATOM 651 N N . SER A 1 90 ? -2.710 -0.562 13.437 1.00 93.19 90 SER A N 1
ATOM 652 C CA . SER A 1 90 ? -2.168 -0.766 14.778 1.00 93.19 90 SER A CA 1
ATOM 653 C C . SER A 1 90 ? -3.186 -0.301 15.827 1.00 93.19 90 SER A C 1
ATOM 655 O O . SER A 1 90 ? -3.946 0.635 15.605 1.00 93.19 90 SER A O 1
ATOM 657 N N . GLY A 1 91 ? -3.254 -0.972 16.977 1.00 78.94 91 GLY A N 1
ATOM 658 C CA . GLY A 1 91 ? -4.170 -0.594 18.061 1.00 78.94 91 GLY A CA 1
ATOM 659 C C . GLY A 1 91 ? -5.628 -1.041 17.893 1.00 78.94 91 GLY A C 1
ATOM 660 O O . GLY A 1 91 ? -6.380 -0.960 18.864 1.00 78.94 91 GLY A O 1
ATOM 661 N N . GLN A 1 92 ? -6.020 -1.602 16.744 1.00 67.19 92 GLN A N 1
ATOM 662 C CA . GLN A 1 92 ? -7.262 -2.368 16.652 1.00 67.19 92 GLN A CA 1
ATOM 663 C C . GLN A 1 92 ? -6.997 -3.786 17.162 1.00 67.19 92 GLN A C 1
ATOM 665 O O . GLN A 1 92 ? -6.536 -4.671 16.445 1.00 67.19 92 GLN A O 1
ATOM 670 N N . SER A 1 93 ? -7.220 -3.982 18.464 1.00 46.72 93 SER A N 1
ATOM 671 C CA . SER A 1 93 ? -7.159 -5.296 19.106 1.00 46.72 93 SER A CA 1
ATOM 672 C C . SER A 1 93 ? -8.188 -6.221 18.458 1.00 46.72 93 SER A C 1
ATOM 674 O O . SER A 1 93 ? -9.333 -6.193 18.876 1.00 46.72 93 SER A O 1
ATOM 676 N N . ALA A 1 94 ? -7.805 -6.990 17.433 1.00 50.75 94 ALA A N 1
ATOM 677 C CA . ALA A 1 94 ? -8.472 -8.195 16.913 1.00 50.75 94 ALA A CA 1
ATOM 678 C C . ALA A 1 94 ? -10.021 -8.191 16.865 1.00 50.75 94 ALA A C 1
ATOM 680 O O . ALA A 1 94 ? -10.642 -9.241 17.007 1.00 50.75 94 ALA A O 1
ATOM 681 N N . THR A 1 95 ? -10.655 -7.033 16.671 1.00 44.03 95 THR A N 1
ATOM 682 C CA . THR A 1 95 ? -12.116 -6.884 16.756 1.00 44.03 95 THR A CA 1
ATOM 683 C C . THR A 1 95 ? -12.630 -6.048 15.588 1.00 44.03 95 THR A C 1
ATOM 685 O O . THR A 1 95 ? -13.420 -5.139 15.781 1.00 44.03 95 THR A O 1
ATOM 688 N N . SER A 1 96 ? -12.182 -6.358 14.370 1.00 51.41 96 SER A N 1
ATOM 689 C CA . SER A 1 96 ? -12.829 -5.864 13.139 1.00 51.41 96 SER A CA 1
ATOM 690 C C . SER A 1 96 ? -13.206 -6.989 12.168 1.00 51.41 96 SER A C 1
ATOM 692 O O . SER A 1 96 ? -13.675 -6.733 11.069 1.00 51.41 96 SER A O 1
ATOM 694 N N . SER A 1 97 ? -13.113 -8.253 12.600 1.00 46.66 97 SER A N 1
ATOM 695 C CA . SER A 1 97 ? -13.782 -9.388 11.941 1.00 46.66 97 SER A CA 1
ATOM 696 C C . SER A 1 97 ? -15.057 -9.848 12.663 1.00 46.66 97 SER A C 1
ATOM 698 O O . SER A 1 97 ? -15.674 -10.828 12.248 1.00 46.66 9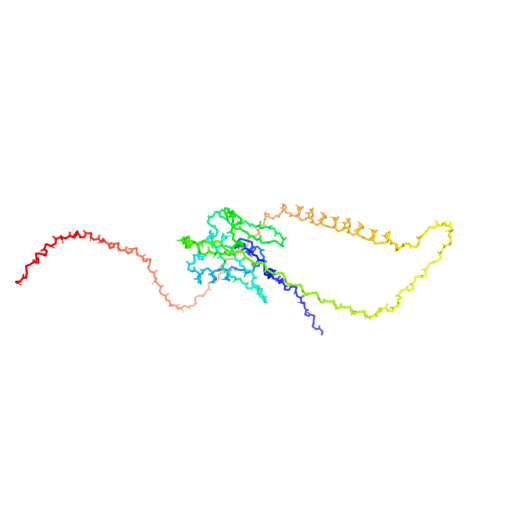7 SER A O 1
ATOM 700 N N . SER A 1 98 ? -15.494 -9.152 13.721 1.00 53.25 98 SER A N 1
ATOM 701 C CA . SER A 1 98 ? -16.784 -9.435 14.357 1.00 53.25 98 SER A CA 1
ATOM 702 C C . SER A 1 98 ? -17.855 -8.540 13.731 1.00 53.25 98 SER A C 1
ATOM 704 O O . SER A 1 98 ? -17.747 -7.322 13.872 1.00 53.25 98 SER A O 1
ATOM 706 N N . PRO A 1 99 ? -18.896 -9.080 13.067 1.00 52.66 99 PRO A N 1
ATOM 707 C CA . PRO A 1 99 ? -20.009 -8.259 12.617 1.00 52.66 99 PRO A CA 1
ATOM 708 C C . PRO A 1 99 ? -20.624 -7.572 13.837 1.00 52.66 99 PRO A C 1
ATOM 710 O O . PRO A 1 99 ? -20.937 -8.219 14.840 1.00 52.66 99 PRO A O 1
ATOM 713 N N . SER A 1 100 ? -20.746 -6.250 13.762 1.00 44.28 100 SER A N 1
ATOM 714 C CA . SER A 1 100 ? -21.353 -5.398 14.777 1.00 44.28 100 SER A CA 1
ATOM 715 C C . SER A 1 100 ? -22.803 -5.816 15.022 1.00 44.28 100 SER A C 1
ATOM 717 O O . SER A 1 100 ? -23.723 -5.327 14.370 1.00 44.28 100 SER A O 1
ATOM 719 N N . ILE A 1 101 ? -23.037 -6.715 15.978 1.00 47.59 101 ILE A N 1
ATOM 720 C CA . ILE A 1 101 ? -24.355 -6.848 16.597 1.00 47.59 101 ILE A CA 1
ATOM 721 C C . ILE A 1 101 ? -24.529 -5.650 17.525 1.00 47.59 101 ILE A C 1
ATOM 723 O O . ILE A 1 101 ? -23.916 -5.549 18.588 1.00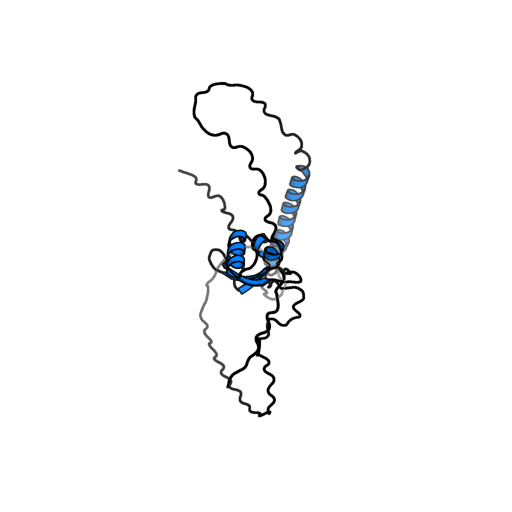 47.59 101 ILE A O 1
ATOM 727 N N . VAL A 1 102 ? -25.351 -4.717 17.051 1.00 49.84 102 VAL A N 1
ATOM 728 C CA . VAL A 1 102 ? -25.935 -3.593 17.779 1.00 49.84 102 VAL A CA 1
ATOM 729 C C . VAL A 1 102 ? -26.273 -4.017 19.212 1.00 49.84 102 VAL A C 1
ATOM 731 O O . VAL A 1 102 ? -27.177 -4.816 19.444 1.00 49.84 102 VAL A O 1
ATOM 734 N N . SER A 1 103 ? -25.546 -3.475 20.191 1.00 42.94 103 SER A N 1
ATOM 735 C CA . SER A 1 103 ? -25.880 -3.636 21.606 1.00 42.94 103 SER A CA 1
ATOM 736 C C . SER A 1 103 ? -26.973 -2.639 21.974 1.00 42.94 103 SER A C 1
ATOM 738 O O . SER A 1 103 ? -26.709 -1.549 22.473 1.00 42.94 103 SER A O 1
ATOM 740 N N . THR A 1 104 ? -28.222 -3.017 21.719 1.00 41.81 104 THR A N 1
ATOM 741 C CA . THR A 1 104 ? -29.366 -2.471 22.450 1.00 41.81 104 THR A CA 1
ATOM 742 C C . THR A 1 104 ? -29.556 -3.345 23.683 1.00 41.81 104 THR A C 1
ATOM 744 O O . THR A 1 104 ? -29.911 -4.517 23.580 1.00 41.81 104 THR A O 1
ATOM 747 N N . ALA A 1 105 ? -29.266 -2.798 24.863 1.00 50.44 105 ALA A N 1
ATOM 748 C CA . ALA A 1 105 ? -29.526 -3.469 26.127 1.00 50.44 105 ALA A CA 1
ATOM 749 C C . ALA A 1 105 ? -31.042 -3.629 26.307 1.00 50.44 105 ALA A C 1
ATOM 751 O O . ALA A 1 105 ? -31.751 -2.691 26.665 1.00 50.44 105 ALA A O 1
ATOM 752 N N . THR A 1 106 ? -31.563 -4.820 26.036 1.00 38.44 106 THR A N 1
ATOM 753 C CA . THR A 1 106 ? -32.891 -5.233 26.488 1.00 38.44 106 THR A CA 1
ATOM 754 C C . THR A 1 106 ? -32.813 -6.690 26.908 1.00 38.44 106 THR A C 1
ATOM 756 O O . THR A 1 106 ? -32.678 -7.604 26.102 1.00 38.44 106 THR A O 1
ATOM 759 N N . SER A 1 107 ? -32.841 -6.873 28.222 1.00 52.97 107 SER A N 1
ATOM 760 C CA . SER A 1 107 ? -32.934 -8.144 28.919 1.00 52.97 107 SER A CA 1
ATOM 761 C C . SER A 1 107 ? -34.172 -8.918 28.473 1.00 52.97 107 SER A C 1
ATOM 763 O O . SER A 1 107 ? -35.278 -8.441 28.711 1.00 52.97 107 SER A O 1
ATOM 765 N N . SER A 1 108 ? -34.022 -10.118 27.907 1.00 43.00 108 SER A N 1
ATOM 766 C CA . SER A 1 108 ? -34.907 -11.262 28.200 1.00 43.00 108 SER A CA 1
ATOM 767 C C . SER A 1 108 ? -34.438 -12.570 27.547 1.00 43.00 108 SER A C 1
ATOM 769 O O . SER A 1 108 ? -34.342 -12.691 26.335 1.00 43.00 108 SER A O 1
ATOM 771 N N . THR A 1 109 ? -34.224 -13.552 28.422 1.00 42.78 109 THR A N 1
ATOM 772 C CA . THR A 1 109 ? -34.743 -14.927 28.342 1.00 42.78 109 THR A CA 1
ATOM 773 C C . THR A 1 109 ? -34.236 -15.876 27.249 1.00 42.78 109 THR A C 1
ATOM 775 O O . THR A 1 109 ? -34.594 -15.821 26.079 1.00 42.78 109 THR A O 1
ATOM 778 N N . SER A 1 110 ? -33.480 -16.858 27.732 1.00 46.38 110 SER A N 1
ATOM 779 C CA . SER A 1 110 ? -33.056 -18.100 27.098 1.00 46.38 110 SER A CA 1
ATOM 780 C C . SER A 1 110 ? -34.217 -18.950 26.572 1.00 46.38 110 SER A C 1
ATOM 782 O O . SER A 1 110 ? -35.133 -19.256 27.330 1.00 46.38 110 SER A O 1
ATOM 784 N N . THR A 1 111 ? -34.081 -19.483 25.355 1.00 38.50 111 THR A N 1
ATOM 785 C CA . THR A 1 111 ? -34.686 -20.770 24.964 1.00 38.50 111 THR A CA 1
ATOM 786 C C . THR A 1 111 ? -33.813 -21.496 23.938 1.00 38.50 111 THR A C 1
ATOM 788 O O . THR A 1 111 ? -33.476 -20.971 22.883 1.00 38.50 111 THR A O 1
ATOM 791 N N . THR A 1 112 ? -33.449 -22.722 24.301 1.00 47.06 112 THR A N 1
ATOM 792 C CA . THR A 1 112 ? -32.791 -23.796 23.543 1.00 47.06 112 THR A CA 1
ATOM 793 C C . THR A 1 112 ? -33.593 -24.286 22.333 1.00 47.06 112 THR A C 1
ATOM 795 O O . THR A 1 112 ? -34.815 -24.332 22.434 1.00 47.06 112 THR A O 1
ATOM 798 N N . SER A 1 113 ? -32.900 -24.738 21.266 1.00 50.84 113 SER A N 1
ATOM 799 C CA . SER A 1 113 ? -33.198 -25.874 20.333 1.00 50.84 113 SER A CA 1
ATOM 800 C C . SER A 1 113 ? -32.309 -25.733 19.073 1.00 50.84 113 SER A C 1
ATOM 802 O O . SER A 1 113 ? -32.425 -24.744 18.367 1.00 50.84 113 SER A O 1
ATOM 804 N N . SER A 1 114 ? -31.224 -26.496 18.877 1.00 51.38 114 SER A N 1
ATOM 805 C CA . SER A 1 114 ? -31.132 -27.837 18.249 1.00 51.38 114 SER A CA 1
ATOM 806 C C . SER A 1 114 ? -31.824 -27.986 16.887 1.00 51.38 114 SER A C 1
ATOM 808 O O . SER A 1 114 ? -33.028 -28.187 16.875 1.00 51.38 114 SER A O 1
ATOM 810 N N . THR A 1 115 ? -31.047 -28.009 15.792 1.00 44.47 115 THR A N 1
ATOM 811 C CA . THR A 1 115 ? -31.003 -29.124 14.813 1.00 44.47 115 THR A CA 1
ATOM 812 C C . THR A 1 115 ? -29.881 -28.912 13.795 1.00 44.47 115 THR A C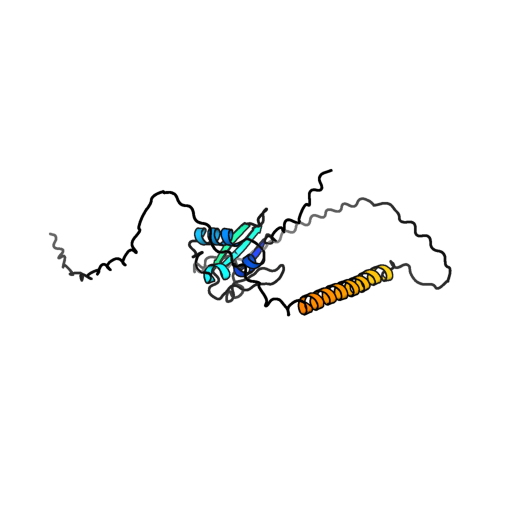 1
ATOM 814 O O . THR A 1 115 ? -29.767 -27.855 13.183 1.00 44.47 115 THR A O 1
ATOM 817 N N . ALA A 1 116 ? -29.052 -29.943 13.640 1.00 56.69 116 ALA A N 1
ATOM 818 C CA . ALA A 1 116 ? -28.096 -30.108 12.559 1.00 56.69 116 ALA A CA 1
ATOM 819 C C . ALA A 1 116 ? -28.817 -30.601 11.298 1.00 56.69 116 ALA A C 1
ATOM 821 O O . ALA A 1 116 ? -29.671 -31.476 11.411 1.00 56.69 116 ALA A O 1
ATOM 822 N N . GLU A 1 117 ? -28.400 -30.141 10.119 1.00 51.09 117 GLU A N 1
ATOM 823 C CA . GLU A 1 117 ? -28.571 -30.908 8.886 1.00 51.09 117 GLU A CA 1
ATOM 824 C C . GLU A 1 117 ? -27.279 -30.917 8.072 1.00 51.09 117 GLU A C 1
ATOM 826 O O . GLU A 1 117 ? -26.588 -29.917 7.890 1.00 51.09 117 GLU A O 1
ATOM 831 N N . THR A 1 118 ? -26.943 -32.134 7.663 1.00 43.19 118 THR A N 1
ATOM 832 C CA . THR A 1 118 ? -25.748 -32.574 6.956 1.00 43.19 118 THR A CA 1
ATOM 833 C C . THR A 1 118 ? -26.160 -32.865 5.522 1.00 43.19 118 THR A C 1
ATOM 835 O O . THR A 1 118 ? -27.015 -33.722 5.322 1.00 43.19 118 THR A O 1
ATOM 838 N N . LEU A 1 119 ? -25.541 -32.231 4.525 1.00 51.25 119 LEU A N 1
ATOM 839 C CA . LEU A 1 119 ? -25.572 -32.738 3.152 1.00 51.25 119 LEU A CA 1
ATOM 840 C C . LEU A 1 119 ? -24.180 -32.677 2.524 1.00 51.25 119 LEU A C 1
ATOM 842 O O . LEU A 1 119 ? -23.643 -31.625 2.189 1.00 51.25 119 LEU A O 1
ATOM 846 N N . SER A 1 120 ? -23.615 -33.868 2.385 1.00 50.94 120 SER A N 1
ATOM 847 C CA . SER A 1 120 ? -22.434 -34.229 1.619 1.00 50.94 120 SER A CA 1
ATOM 848 C C . SER A 1 120 ? -22.839 -34.540 0.178 1.00 50.94 120 SER A C 1
ATOM 850 O O . SER A 1 120 ? -23.767 -35.313 -0.055 1.00 50.94 120 SER A O 1
ATOM 852 N N . ILE A 1 121 ? -22.120 -33.986 -0.801 1.00 56.88 121 ILE A N 1
ATOM 853 C CA . ILE A 1 121 ? -22.234 -34.407 -2.203 1.00 56.88 121 ILE A CA 1
ATOM 854 C C . ILE A 1 121 ? -20.834 -34.725 -2.720 1.00 56.88 121 ILE A C 1
ATOM 856 O O . ILE A 1 121 ? -19.968 -33.860 -2.833 1.00 56.88 1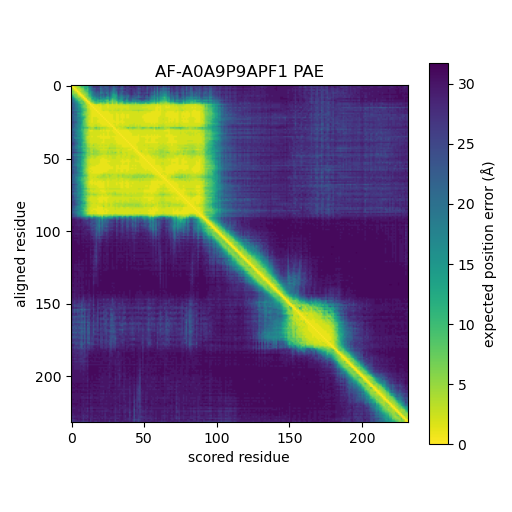21 ILE A O 1
ATOM 860 N N . SER A 1 122 ? -20.625 -36.009 -2.990 1.00 50.97 122 SER A N 1
ATOM 861 C CA . SER A 1 122 ? -19.448 -36.583 -3.627 1.00 50.97 122 SER A CA 1
ATOM 862 C C . SER A 1 122 ? -19.595 -36.489 -5.144 1.00 50.97 122 SER A C 1
ATOM 864 O O . SER A 1 122 ? -20.594 -36.954 -5.688 1.00 50.97 122 SER A O 1
ATOM 866 N N . VAL A 1 123 ? -18.590 -35.952 -5.837 1.00 62.38 123 VAL A N 1
ATOM 867 C CA . VAL A 1 123 ? -18.461 -36.110 -7.291 1.00 62.38 123 VAL A CA 1
ATOM 868 C C . VAL A 1 123 ? -17.077 -36.663 -7.592 1.00 62.38 123 VAL A C 1
ATOM 870 O O . VAL A 1 123 ? -16.059 -35.988 -7.463 1.00 62.38 123 VAL A O 1
ATOM 873 N N . THR A 1 124 ? -17.070 -37.939 -7.962 1.00 43.47 124 THR A N 1
ATOM 874 C CA . THR A 1 124 ? -15.942 -38.669 -8.533 1.00 43.47 124 THR A CA 1
ATOM 875 C C . THR A 1 124 ? -16.061 -38.597 -10.053 1.00 43.47 124 THR A C 1
ATOM 877 O O . THR A 1 124 ? -17.111 -38.917 -10.603 1.00 43.47 124 THR A O 1
ATOM 880 N N . GLY A 1 125 ? -14.986 -38.202 -10.731 1.00 52.62 125 GLY A N 1
ATOM 881 C CA . GLY A 1 125 ? -14.893 -38.210 -12.187 1.00 52.62 125 GLY A CA 1
ATOM 882 C C . GLY A 1 125 ? -13.438 -38.319 -12.625 1.00 52.62 125 GLY A C 1
ATOM 883 O O . GLY A 1 125 ? -12.754 -37.315 -12.778 1.00 52.62 125 GLY A O 1
ATOM 884 N N . SER A 1 126 ? -12.958 -39.552 -12.777 1.00 48.78 126 SER A N 1
ATOM 885 C CA . SER A 1 126 ? -11.722 -39.896 -13.491 1.00 48.78 126 SER A CA 1
ATOM 886 C C . SER A 1 126 ? -11.931 -39.728 -14.997 1.00 48.78 126 SER A C 1
ATOM 888 O O . SER A 1 126 ? -13.039 -40.013 -15.442 1.00 48.78 126 SER A O 1
ATOM 890 N N . THR A 1 127 ? -10.895 -39.360 -15.771 1.00 43.69 127 THR A N 1
ATOM 891 C CA . THR A 1 127 ? -10.553 -39.947 -17.095 1.00 43.69 127 THR A CA 1
ATOM 892 C C . THR A 1 127 ? -9.272 -39.313 -17.684 1.00 43.69 127 THR A C 1
ATOM 894 O O . THR A 1 127 ? -9.213 -38.115 -17.936 1.00 43.69 127 THR A O 1
ATOM 897 N N . SER A 1 128 ? -8.286 -40.197 -17.872 1.00 41.84 128 SER A N 1
ATOM 898 C CA . SER A 1 128 ? -7.282 -40.351 -18.946 1.00 41.84 128 SER A CA 1
ATOM 899 C C . SER A 1 128 ? -6.211 -39.298 -19.282 1.00 41.84 128 SER A C 1
ATOM 901 O O . SER A 1 128 ? -6.471 -38.282 -19.910 1.00 41.84 128 SER A O 1
ATOM 903 N N . GLU A 1 129 ? -4.973 -39.718 -18.978 1.00 51.00 129 GLU A N 1
ATOM 904 C CA . GLU A 1 129 ? -3.827 -39.908 -19.895 1.00 51.00 129 GLU A CA 1
ATOM 905 C C . GLU A 1 129 ? -3.194 -38.694 -20.605 1.00 51.00 129 GLU A C 1
ATOM 907 O O . GLU A 1 129 ? -3.811 -38.026 -21.429 1.00 51.00 129 GLU A O 1
ATOM 912 N N . PRO A 1 130 ? -1.872 -38.531 -20.418 1.00 51.09 130 PRO A N 1
ATOM 913 C CA . PRO A 1 130 ? -1.010 -38.257 -21.558 1.00 51.09 130 PRO A CA 1
ATOM 914 C C . PRO A 1 130 ? 0.036 -39.360 -21.771 1.00 51.09 130 PRO A C 1
ATOM 916 O O . PRO A 1 130 ? 0.788 -39.754 -20.877 1.00 51.09 130 PRO A O 1
ATOM 919 N N . THR A 1 131 ? 0.046 -39.820 -23.016 1.00 40.31 131 THR A N 1
ATOM 920 C CA . THR A 1 131 ? 0.945 -40.777 -23.647 1.00 40.31 131 THR A CA 1
ATOM 921 C C . THR A 1 131 ? 2.406 -40.292 -23.696 1.00 40.31 131 THR A C 1
ATOM 923 O O . THR A 1 131 ? 2.712 -39.110 -23.827 1.00 40.31 131 THR A O 1
ATOM 926 N N . SER A 1 132 ? 3.281 -41.290 -23.597 1.00 44.66 132 SER A N 1
ATOM 927 C CA . SER A 1 132 ? 4.735 -41.413 -23.759 1.00 44.66 132 SER A CA 1
ATOM 928 C C . SER A 1 132 ? 5.528 -40.357 -24.554 1.00 44.66 132 SER A C 1
ATOM 930 O O . SER A 1 132 ? 5.208 -40.064 -25.700 1.00 44.66 132 SER A O 1
ATOM 932 N N . GLN A 1 133 ? 6.700 -39.977 -24.013 1.00 46.53 133 GLN A N 1
ATOM 933 C CA . GLN A 1 133 ? 8.057 -40.343 -24.501 1.00 46.53 133 GLN A CA 1
ATOM 934 C C . GLN A 1 133 ? 9.088 -39.231 -24.186 1.00 46.53 133 GLN A C 1
ATOM 936 O O . GLN A 1 133 ? 8.865 -38.063 -24.493 1.00 46.53 133 GLN A O 1
ATOM 941 N N . PRO A 1 134 ? 10.248 -39.588 -23.607 1.00 44.19 134 PRO A N 1
ATOM 942 C CA . PRO A 1 134 ? 11.478 -39.328 -24.352 1.00 44.19 134 PRO A CA 1
ATOM 943 C C . PRO A 1 134 ? 12.425 -40.536 -24.344 1.00 44.19 134 PRO A C 1
ATOM 945 O O . PRO A 1 134 ? 12.645 -41.201 -23.336 1.00 44.19 134 PRO A O 1
ATOM 948 N N . THR A 1 135 ? 12.996 -40.806 -25.512 1.00 47.16 135 THR A N 1
ATOM 949 C CA . THR A 1 135 ? 14.164 -41.661 -25.728 1.00 47.16 135 THR A CA 1
ATOM 950 C C . THR A 1 135 ? 15.376 -41.105 -24.987 1.00 47.16 135 THR A C 1
ATOM 952 O O . THR A 1 135 ? 15.805 -39.983 -25.250 1.00 47.16 135 THR A O 1
ATOM 955 N N . SER A 1 136 ? 15.981 -41.913 -24.121 1.00 43.12 136 SER A N 1
ATOM 956 C CA . SER A 1 136 ? 17.367 -41.729 -23.694 1.00 43.12 136 SER A CA 1
ATOM 957 C C . SER A 1 136 ? 18.123 -43.015 -23.990 1.00 43.12 136 SER A C 1
ATOM 959 O O . SER A 1 136 ? 17.903 -44.051 -23.369 1.00 43.12 136 SER A O 1
ATOM 961 N N . GLN A 1 137 ? 18.973 -42.935 -25.010 1.00 53.03 137 GLN A N 1
ATOM 962 C CA . GLN A 1 137 ? 20.141 -43.789 -25.134 1.00 53.03 137 GLN A CA 1
ATOM 963 C C . GLN A 1 137 ? 21.070 -43.439 -23.970 1.00 53.03 137 GLN A C 1
ATOM 965 O O . GLN A 1 137 ? 21.457 -42.280 -23.861 1.00 53.03 137 GLN A O 1
ATOM 970 N N . ASP A 1 138 ? 21.452 -44.411 -23.146 1.00 42.62 138 ASP A N 1
ATOM 971 C CA . ASP A 1 138 ? 22.870 -44.554 -22.834 1.00 42.62 138 ASP A CA 1
ATOM 972 C C . ASP A 1 138 ? 23.209 -45.983 -22.413 1.00 42.62 138 ASP A C 1
ATOM 974 O O . ASP A 1 138 ? 22.450 -46.670 -21.729 1.00 42.62 138 ASP A O 1
ATOM 978 N N . SER A 1 139 ? 24.369 -46.423 -22.879 1.00 51.62 139 SER A N 1
ATOM 979 C CA . SER A 1 139 ? 25.011 -47.657 -22.459 1.00 51.62 139 SER A CA 1
ATOM 980 C C . SER A 1 139 ? 25.680 -47.414 -21.111 1.00 51.62 139 SER A C 1
ATOM 982 O O . SER A 1 139 ? 26.381 -46.422 -20.958 1.00 51.62 139 SER A O 1
ATOM 984 N N . ASN A 1 140 ? 25.510 -48.328 -20.155 1.00 49.56 140 ASN A N 1
ATOM 985 C CA . ASN A 1 140 ? 26.609 -48.951 -19.404 1.00 49.56 140 ASN A CA 1
ATOM 986 C C . ASN A 1 140 ? 26.055 -49.809 -18.261 1.00 49.56 140 ASN A C 1
ATOM 988 O O . ASN A 1 140 ? 25.375 -49.331 -17.357 1.00 49.56 140 ASN A O 1
ATOM 992 N N . ASN A 1 141 ? 26.389 -51.096 -18.319 1.00 63.53 141 ASN A N 1
ATOM 993 C CA . ASN A 1 141 ? 26.133 -52.071 -17.270 1.00 63.53 141 ASN A CA 1
ATOM 994 C C . ASN A 1 141 ? 27.002 -51.772 -16.045 1.00 63.53 141 ASN A C 1
ATOM 996 O O . ASN A 1 141 ? 28.216 -51.638 -16.181 1.00 63.53 141 ASN A O 1
ATOM 1000 N N . ASN A 1 142 ? 26.395 -51.775 -14.859 1.00 49.84 142 ASN A N 1
ATOM 1001 C CA . ASN A 1 142 ? 26.913 -52.530 -13.720 1.00 49.84 142 ASN A CA 1
ATOM 1002 C C . ASN A 1 142 ? 25.811 -52.742 -12.678 1.00 49.84 142 ASN A C 1
ATOM 1004 O O . ASN A 1 142 ? 25.170 -51.808 -12.204 1.00 49.84 142 ASN A O 1
ATOM 1008 N N . ASP A 1 143 ? 25.619 -54.019 -12.373 1.00 54.53 143 ASP A N 1
ATOM 1009 C CA . ASP A 1 143 ? 24.694 -54.590 -11.407 1.00 54.53 143 ASP A CA 1
ATOM 1010 C C . ASP A 1 143 ? 24.893 -54.014 -10.001 1.00 54.53 143 ASP A C 1
ATOM 1012 O O . ASP A 1 143 ? 26.004 -54.051 -9.469 1.00 54.53 143 ASP A O 1
ATOM 1016 N N . SER A 1 144 ? 23.807 -53.545 -9.380 1.00 45.47 144 SER A N 1
ATOM 1017 C CA . SER A 1 144 ? 23.585 -53.574 -7.927 1.00 45.47 144 SER A CA 1
ATOM 1018 C C . SER A 1 144 ? 22.120 -53.254 -7.610 1.00 45.47 144 SER A C 1
ATOM 1020 O O . SER A 1 144 ? 21.649 -52.129 -7.738 1.00 45.47 144 SER A O 1
ATOM 1022 N N . ASN A 1 145 ? 21.422 -54.307 -7.199 1.00 52.50 145 ASN A N 1
ATOM 1023 C CA . ASN A 1 145 ? 20.070 -54.402 -6.654 1.00 52.50 145 ASN A CA 1
ATOM 1024 C C . ASN A 1 145 ? 19.590 -53.173 -5.833 1.00 52.50 145 ASN A C 1
ATOM 1026 O O . ASN A 1 145 ? 20.173 -52.866 -4.793 1.00 52.50 145 ASN A O 1
ATOM 1030 N N . GLY A 1 146 ? 18.481 -52.527 -6.231 1.00 44.62 146 GLY A N 1
ATOM 1031 C CA . GLY A 1 146 ? 17.818 -51.501 -5.409 1.00 44.62 146 GLY A CA 1
ATOM 1032 C C . GLY A 1 146 ? 16.700 -50.706 -6.104 1.00 44.62 146 GLY A C 1
ATOM 1033 O O . GLY A 1 146 ? 16.974 -49.880 -6.961 1.00 44.62 146 GLY A O 1
ATOM 1034 N N . GLY A 1 147 ? 15.453 -50.970 -5.688 1.00 45.78 147 GLY A N 1
ATOM 1035 C CA . GLY A 1 147 ? 14.188 -50.232 -5.881 1.00 45.78 147 GLY A CA 1
ATOM 1036 C C . GLY A 1 147 ? 14.098 -49.075 -6.891 1.00 45.78 147 GLY A C 1
ATOM 1037 O O . GLY A 1 147 ? 14.707 -48.023 -6.724 1.00 45.78 147 GLY A O 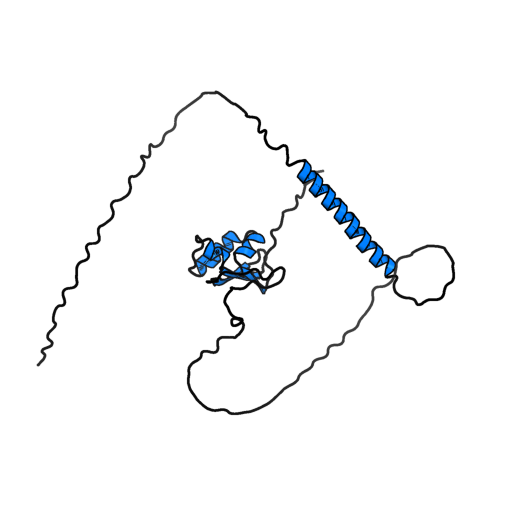1
ATOM 1038 N N . SER A 1 148 ? 13.190 -49.222 -7.861 1.00 54.34 148 SER A N 1
ATOM 1039 C CA . SER A 1 148 ? 12.758 -48.188 -8.808 1.00 54.34 148 SER A CA 1
ATOM 1040 C C . SER A 1 148 ? 12.033 -47.023 -8.112 1.00 54.34 148 SER A C 1
ATOM 1042 O O . SER A 1 148 ? 10.809 -47.024 -7.977 1.00 54.34 148 SER A O 1
ATOM 1044 N N . GLY A 1 149 ? 12.786 -46.023 -7.666 1.00 58.88 149 GLY A N 1
ATOM 1045 C CA . GLY A 1 149 ? 12.277 -44.686 -7.364 1.00 58.88 149 GLY A CA 1
ATOM 1046 C C . GLY A 1 149 ? 12.568 -43.745 -8.529 1.00 58.88 149 GLY A C 1
ATOM 1047 O O . GLY A 1 149 ? 13.560 -43.916 -9.237 1.00 58.88 149 GLY A O 1
ATOM 1048 N N . THR A 1 150 ? 11.716 -42.744 -8.741 1.00 62.22 150 THR A N 1
ATOM 1049 C CA . THR A 1 150 ? 12.024 -41.632 -9.649 1.00 62.22 150 THR A CA 1
ATOM 1050 C C . THR A 1 150 ? 13.412 -41.069 -9.309 1.00 62.22 150 THR A C 1
ATOM 1052 O O . THR A 1 150 ? 13.718 -40.912 -8.126 1.00 62.22 150 THR A O 1
ATOM 1055 N N . PRO A 1 151 ? 14.286 -40.787 -10.294 1.00 57.44 151 PRO A N 1
ATOM 1056 C CA . PRO A 1 151 ? 15.644 -40.315 -10.040 1.00 57.44 151 PRO A CA 1
ATOM 1057 C C . PRO A 1 151 ? 15.620 -38.878 -9.501 1.00 57.44 151 PRO A C 1
ATOM 1059 O O . PRO A 1 151 ? 15.861 -37.905 -10.214 1.00 57.44 151 PRO A O 1
ATOM 1062 N N . VAL A 1 152 ? 15.349 -38.745 -8.202 1.00 58.94 152 VAL A N 1
ATOM 1063 C CA . VAL A 1 152 ? 15.349 -37.480 -7.455 1.00 58.94 152 VAL A CA 1
ATOM 1064 C C . VAL A 1 152 ? 16.707 -36.775 -7.584 1.00 58.94 152 VAL A C 1
ATOM 1066 O O . VAL A 1 152 ? 16.766 -35.548 -7.597 1.00 58.94 152 VAL A O 1
ATOM 1069 N N . GLY A 1 153 ? 17.793 -37.533 -7.784 1.00 49.97 153 GLY A N 1
ATOM 1070 C CA . GLY A 1 153 ? 19.141 -36.997 -7.986 1.00 49.97 153 GLY A CA 1
ATOM 1071 C C . GLY A 1 153 ? 19.273 -36.035 -9.175 1.00 49.97 153 GLY A C 1
ATOM 1072 O O . GLY A 1 153 ? 19.970 -35.030 -9.057 1.00 49.97 153 GLY A O 1
ATOM 1073 N N . ALA A 1 154 ? 18.559 -36.273 -10.282 1.00 69.94 154 ALA A N 1
ATOM 1074 C CA . ALA A 1 154 ? 18.596 -35.382 -11.448 1.00 69.94 154 ALA A CA 1
ATOM 1075 C C . ALA A 1 154 ? 17.847 -34.061 -11.193 1.00 69.94 154 ALA A C 1
ATOM 1077 O O . ALA A 1 154 ? 18.262 -32.997 -11.648 1.00 69.94 154 ALA A O 1
ATOM 1078 N N . ILE A 1 155 ? 16.770 -34.124 -10.409 1.00 64.12 155 ILE A N 1
ATOM 1079 C CA . ILE A 1 155 ? 15.928 -32.974 -10.062 1.00 64.12 155 ILE A CA 1
ATOM 1080 C C . ILE A 1 155 ? 16.656 -32.072 -9.057 1.00 64.12 155 ILE A C 1
ATOM 1082 O O . ILE A 1 155 ? 16.685 -30.852 -9.209 1.00 64.12 155 ILE A O 1
ATOM 1086 N N . VAL A 1 156 ? 17.306 -32.667 -8.055 1.00 68.88 156 VAL A N 1
ATOM 1087 C CA . VAL A 1 156 ? 18.013 -31.909 -7.012 1.00 68.88 156 VAL A CA 1
ATOM 1088 C C . VAL A 1 156 ? 19.325 -31.314 -7.536 1.00 68.88 156 VAL A C 1
ATOM 1090 O O . VAL A 1 156 ? 19.681 -30.199 -7.154 1.00 68.88 156 VAL A O 1
ATOM 1093 N N . GLY A 1 157 ? 20.008 -31.988 -8.469 1.00 61.84 157 GLY A N 1
ATOM 1094 C CA . GLY A 1 157 ? 21.236 -31.473 -9.085 1.00 61.84 157 GLY A CA 1
ATOM 1095 C C . GLY A 1 157 ? 21.034 -30.162 -9.857 1.00 61.84 157 GLY A C 1
ATOM 1096 O O . GLY A 1 157 ? 21.881 -29.270 -9.789 1.00 61.84 157 GLY A O 1
ATOM 1097 N N . GLY A 1 158 ? 19.888 -30.006 -10.531 1.00 71.25 158 GLY A N 1
ATOM 1098 C CA . GLY A 1 158 ? 19.577 -28.801 -11.305 1.00 71.25 158 GLY A CA 1
ATOM 1099 C C . GLY A 1 158 ? 19.341 -27.563 -10.437 1.00 71.25 158 GLY A C 1
ATOM 1100 O O . GLY A 1 158 ? 19.882 -26.492 -10.718 1.00 71.25 158 GLY A O 1
ATOM 1101 N N . VAL A 1 159 ? 18.576 -27.703 -9.349 1.00 85.06 159 VAL A N 1
ATOM 1102 C CA . VAL A 1 159 ? 18.208 -26.560 -8.495 1.00 85.06 159 VAL A CA 1
ATOM 1103 C C . VAL A 1 159 ? 19.421 -26.034 -7.724 1.00 85.06 159 VAL A C 1
ATOM 1105 O O . VAL A 1 159 ? 19.649 -24.825 -7.692 1.00 85.06 159 VAL A O 1
ATOM 1108 N N . VAL A 1 160 ? 20.245 -26.925 -7.159 1.00 84.19 160 VAL A N 1
ATOM 1109 C CA . VAL A 1 160 ? 21.435 -26.524 -6.386 1.00 84.19 160 VAL A CA 1
ATOM 1110 C C . VAL A 1 160 ? 22.476 -25.843 -7.284 1.00 84.19 160 VAL A C 1
ATOM 1112 O O . VAL A 1 160 ? 23.053 -24.827 -6.893 1.00 84.19 160 VAL A O 1
ATOM 1115 N N . GLY A 1 161 ? 22.666 -26.337 -8.513 1.00 83.56 161 GLY A N 1
ATOM 1116 C CA . GLY A 1 161 ? 23.546 -25.698 -9.497 1.00 83.56 161 GLY A CA 1
ATOM 1117 C C . GLY A 1 161 ? 23.038 -24.328 -9.960 1.00 83.56 161 GLY A C 1
ATOM 1118 O O . GLY A 1 161 ? 23.818 -23.380 -10.063 1.00 83.56 161 GLY A O 1
ATOM 1119 N N . GLY A 1 162 ? 21.725 -24.196 -10.180 1.00 86.81 162 GLY A N 1
ATOM 1120 C CA . GLY A 1 162 ? 21.101 -22.944 -10.613 1.00 86.81 162 GLY A CA 1
ATOM 1121 C C . GLY A 1 162 ? 21.217 -21.823 -9.579 1.00 86.81 162 GLY A C 1
ATOM 1122 O O . GLY A 1 162 ? 21.618 -20.711 -9.922 1.00 86.81 162 GLY A O 1
ATOM 1123 N N . VAL A 1 163 ? 20.941 -22.114 -8.302 1.00 92.06 163 VAL A N 1
ATOM 1124 C CA . VAL A 1 163 ? 21.036 -21.109 -7.226 1.00 92.06 163 VAL A CA 1
ATOM 1125 C C . VAL A 1 163 ? 22.480 -20.631 -7.040 1.00 92.06 163 VAL A C 1
ATOM 1127 O O . VAL A 1 163 ? 22.712 -19.431 -6.889 1.00 92.06 163 VAL A O 1
ATOM 1130 N N . ALA A 1 164 ? 23.461 -21.537 -7.123 1.00 89.88 164 ALA A N 1
ATOM 1131 C CA . ALA A 1 164 ? 24.876 -21.177 -7.031 1.00 89.88 164 ALA A CA 1
ATOM 1132 C C . ALA A 1 164 ? 25.327 -20.272 -8.194 1.00 89.88 164 ALA A C 1
ATOM 1134 O O . ALA A 1 164 ? 26.001 -19.264 -7.970 1.00 89.88 164 ALA A O 1
ATOM 1135 N N . ALA A 1 165 ? 24.918 -20.581 -9.429 1.00 92.56 165 ALA A N 1
ATOM 1136 C CA . ALA A 1 165 ? 25.264 -19.781 -10.603 1.00 92.56 165 ALA A CA 1
ATOM 1137 C C . ALA A 1 165 ? 24.604 -18.390 -10.583 1.00 92.56 165 ALA A C 1
ATOM 1139 O O . ALA A 1 165 ? 25.275 -17.385 -10.821 1.00 92.56 165 ALA A O 1
ATOM 1140 N N . ILE A 1 166 ? 23.312 -18.310 -10.241 1.00 92.88 166 ILE A N 1
ATOM 1141 C CA . ILE A 1 166 ? 22.580 -17.035 -10.147 1.00 92.88 166 ILE A CA 1
ATOM 1142 C C . ILE A 1 166 ? 23.163 -16.156 -9.033 1.00 92.88 166 ILE A C 1
ATOM 1144 O O . ILE A 1 166 ? 23.359 -14.955 -9.236 1.00 92.88 166 ILE A O 1
ATOM 1148 N N . GLY A 1 167 ? 23.513 -16.750 -7.887 1.00 94.69 167 GLY A N 1
ATOM 1149 C CA . GLY A 1 167 ? 24.166 -16.040 -6.788 1.00 94.69 167 GLY A CA 1
ATOM 1150 C C . GLY A 1 167 ? 25.483 -15.380 -7.210 1.00 94.69 167 GLY A C 1
ATOM 1151 O O . GLY A 1 167 ? 25.695 -14.200 -6.934 1.00 94.69 167 GLY A O 1
ATOM 1152 N N . LEU A 1 168 ? 26.343 -16.096 -7.943 1.00 93.56 168 LEU A N 1
ATOM 1153 C CA . LEU A 1 168 ? 27.615 -15.546 -8.428 1.00 93.56 168 LEU A CA 1
ATOM 1154 C C . LEU A 1 168 ? 27.427 -14.396 -9.428 1.00 93.56 168 LEU A C 1
ATOM 1156 O O . LEU A 1 168 ? 28.154 -13.404 -9.355 1.00 93.56 168 LEU A O 1
ATOM 1160 N N . ILE A 1 169 ? 26.437 -14.489 -10.321 1.00 94.25 169 ILE A N 1
ATOM 1161 C CA . ILE A 1 169 ? 26.136 -13.431 -11.300 1.00 94.25 169 ILE A CA 1
ATOM 1162 C C . ILE A 1 169 ? 25.647 -12.157 -10.592 1.00 94.25 169 ILE A C 1
ATOM 1164 O O . ILE A 1 169 ? 26.124 -11.060 -10.895 1.00 94.25 169 ILE A O 1
ATOM 1168 N N . ALA A 1 170 ? 24.751 -12.288 -9.608 1.00 94.19 170 ALA A N 1
ATOM 1169 C CA . ALA A 1 170 ? 24.250 -11.154 -8.833 1.00 94.19 170 ALA A CA 1
ATOM 1170 C C . ALA A 1 170 ? 25.362 -10.474 -8.013 1.00 94.19 170 ALA A C 1
ATOM 1172 O O . ALA A 1 170 ? 25.460 -9.244 -7.995 1.00 94.19 170 ALA A O 1
ATOM 1173 N N . ILE A 1 171 ? 26.246 -11.262 -7.387 1.00 94.06 171 ILE A N 1
ATOM 1174 C CA . ILE A 1 171 ? 27.399 -10.748 -6.632 1.00 94.06 171 ILE A CA 1
ATOM 1175 C C . ILE A 1 171 ? 28.364 -9.996 -7.558 1.00 94.06 171 ILE A C 1
ATOM 1177 O O . ILE A 1 171 ? 28.802 -8.895 -7.219 1.00 94.06 171 ILE A O 1
ATOM 1181 N N . ALA A 1 172 ? 28.663 -10.537 -8.743 1.00 93.69 172 ALA A N 1
ATOM 1182 C CA . ALA A 1 172 ? 29.524 -9.872 -9.718 1.00 93.69 172 ALA A CA 1
ATOM 1183 C C . ALA A 1 172 ? 28.938 -8.524 -10.181 1.00 93.69 172 ALA A C 1
ATOM 1185 O O . ALA A 1 172 ? 29.649 -7.516 -10.193 1.00 93.69 172 ALA A O 1
ATOM 1186 N N . ALA A 1 173 ? 27.637 -8.473 -10.489 1.00 93.31 173 ALA A N 1
ATOM 1187 C CA . ALA A 1 173 ? 26.952 -7.241 -10.883 1.00 93.31 173 ALA A CA 1
ATOM 1188 C C . ALA A 1 173 ? 26.943 -6.190 -9.757 1.00 93.31 173 ALA A C 1
ATOM 1190 O O . ALA A 1 173 ? 27.231 -5.015 -10.000 1.00 93.31 173 ALA A O 1
ATOM 1191 N N . PHE A 1 174 ? 26.683 -6.610 -8.516 1.00 93.56 174 PHE A N 1
ATOM 1192 C CA . PHE A 1 174 ? 26.683 -5.726 -7.350 1.00 93.56 174 PHE A CA 1
ATOM 1193 C C . PHE A 1 174 ? 28.068 -5.127 -7.075 1.00 93.56 174 PHE A C 1
ATOM 1195 O O . PHE A 1 174 ? 28.193 -3.917 -6.872 1.00 93.56 174 PHE A O 1
ATOM 1202 N N . LEU A 1 175 ? 29.125 -5.945 -7.119 1.00 93.44 175 LEU A N 1
ATOM 1203 C CA . LEU A 1 175 ? 30.497 -5.469 -6.937 1.00 93.44 175 LEU A CA 1
ATOM 1204 C C . LEU A 1 175 ? 30.921 -4.516 -8.062 1.00 93.44 175 LEU A C 1
ATOM 1206 O O . LEU A 1 175 ? 31.550 -3.497 -7.781 1.00 93.44 175 LEU A O 1
ATOM 1210 N N . PHE A 1 176 ? 30.529 -4.784 -9.311 1.00 90.31 176 PHE A N 1
ATOM 1211 C CA . PHE A 1 176 ? 30.843 -3.916 -10.4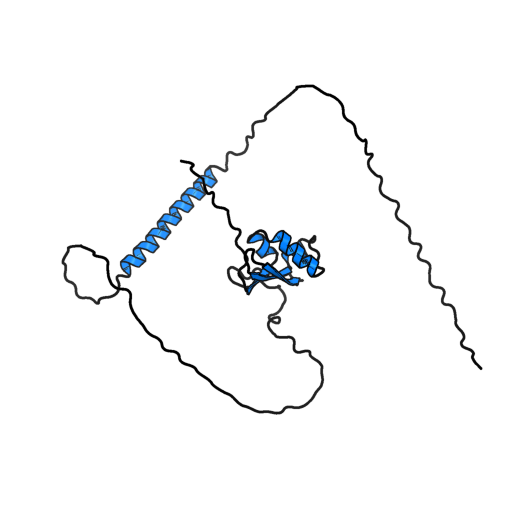48 1.00 90.31 176 PHE A CA 1
ATOM 1212 C C . PHE A 1 176 ? 30.103 -2.569 -10.385 1.00 90.31 176 PHE A C 1
ATOM 1214 O O . PHE A 1 176 ? 30.697 -1.517 -10.637 1.00 90.31 176 PHE A O 1
ATOM 1221 N N . GLY A 1 177 ? 28.832 -2.574 -9.970 1.00 85.62 177 GLY A N 1
ATOM 1222 C CA . GLY A 1 177 ? 28.066 -1.354 -9.699 1.00 85.62 177 GLY A CA 1
ATOM 1223 C C . GLY A 1 177 ? 28.676 -0.535 -8.561 1.00 85.62 177 GLY A C 1
ATOM 1224 O O . GLY A 1 177 ? 28.836 0.680 -8.674 1.00 85.62 177 GLY A O 1
ATOM 1225 N N . ARG A 1 178 ? 29.129 -1.204 -7.495 1.00 83.75 178 ARG A N 1
ATOM 1226 C CA . ARG A 1 178 ? 29.789 -0.543 -6.363 1.00 83.75 178 ARG A CA 1
ATOM 1227 C C . ARG A 1 178 ? 31.187 -0.017 -6.708 1.00 83.75 178 ARG A C 1
ATOM 1229 O O . ARG A 1 178 ? 31.605 0.991 -6.141 1.00 83.75 178 ARG A O 1
ATOM 1236 N N . TYR A 1 179 ? 31.889 -0.658 -7.645 1.00 78.25 179 TYR A N 1
ATOM 1237 C CA . TYR A 1 179 ? 33.192 -0.208 -8.141 1.00 78.25 179 TYR A CA 1
ATOM 1238 C C . TYR A 1 179 ? 33.073 1.051 -9.011 1.00 78.25 179 TYR A C 1
ATOM 1240 O O . TYR A 1 179 ? 33.901 1.953 -8.904 1.00 78.25 179 TYR A O 1
ATOM 1248 N N . LYS A 1 180 ? 32.007 1.166 -9.816 1.00 72.06 180 LYS A N 1
ATOM 1249 C CA . LYS A 1 180 ? 31.774 2.334 -10.687 1.00 72.06 180 LYS A CA 1
ATOM 1250 C C . LYS A 1 180 ? 31.170 3.545 -9.973 1.00 72.06 180 LYS A C 1
ATOM 1252 O O . LYS A 1 180 ? 31.282 4.656 -10.484 1.00 72.06 180 LYS A O 1
ATOM 1257 N N . ASN A 1 181 ? 30.616 3.384 -8.771 1.00 63.31 181 ASN A N 1
ATOM 1258 C CA . ASN A 1 181 ? 29.974 4.484 -8.040 1.00 63.31 181 ASN A CA 1
ATOM 1259 C C . ASN A 1 181 ? 30.944 5.455 -7.328 1.00 63.31 181 ASN A C 1
ATOM 1261 O O . ASN A 1 181 ? 30.524 6.208 -6.454 1.00 63.31 181 ASN A O 1
ATOM 1265 N N . LYS A 1 182 ? 32.239 5.450 -7.680 1.00 62.94 182 LYS A N 1
ATOM 1266 C CA . LYS A 1 182 ? 33.260 6.352 -7.111 1.00 62.94 182 LYS A CA 1
ATOM 1267 C C . LYS A 1 182 ? 33.749 7.452 -8.065 1.00 62.94 182 LYS A C 1
ATOM 1269 O O . LYS A 1 182 ? 34.674 8.173 -7.706 1.00 62.94 182 LYS A O 1
ATOM 1274 N N . SER A 1 183 ? 33.140 7.627 -9.243 1.00 62.16 183 SER A N 1
ATOM 1275 C CA . SER A 1 183 ? 33.634 8.603 -10.238 1.00 62.16 183 SER A CA 1
ATOM 1276 C C . SER A 1 183 ? 32.569 9.480 -10.911 1.00 62.16 183 SER A C 1
ATOM 1278 O O . SER A 1 183 ? 32.815 10.005 -11.987 1.00 62.16 183 SER A O 1
ATOM 1280 N N . GLN A 1 184 ? 31.417 9.716 -10.278 1.00 58.94 184 GLN A N 1
ATOM 1281 C CA . GLN A 1 184 ? 30.443 10.729 -10.728 1.00 58.94 184 GLN A CA 1
ATOM 1282 C C . GLN A 1 184 ? 30.529 11.994 -9.851 1.00 58.94 184 GLN A C 1
ATOM 1284 O O . GLN A 1 184 ? 29.566 12.396 -9.210 1.00 58.94 184 GLN A O 1
ATOM 1289 N N . ASN A 1 185 ? 31.717 12.606 -9.800 1.00 58.53 185 ASN A N 1
ATOM 1290 C CA . ASN A 1 185 ? 31.879 14.022 -9.457 1.00 58.53 185 ASN A CA 1
ATOM 1291 C C . ASN A 1 185 ? 32.808 14.674 -10.485 1.00 58.53 185 ASN A C 1
ATOM 1293 O O . ASN A 1 185 ? 33.959 14.978 -10.188 1.00 58.53 185 ASN A O 1
ATOM 1297 N N . GLN A 1 186 ? 32.318 14.799 -11.716 1.00 53.03 186 GLN A N 1
ATOM 1298 C CA . GLN A 1 186 ? 32.814 15.742 -12.717 1.00 53.03 186 GLN A CA 1
ATOM 1299 C C . GLN A 1 186 ? 31.728 15.890 -13.785 1.00 53.03 186 GLN A C 1
ATOM 1301 O O . GLN A 1 186 ? 31.619 15.085 -14.705 1.00 53.03 186 GLN A O 1
ATOM 1306 N N . GLN A 1 187 ? 30.894 16.913 -13.619 1.00 48.28 187 GLN A N 1
ATOM 1307 C CA . GLN A 1 187 ? 30.025 17.421 -14.672 1.00 48.28 187 GLN A CA 1
ATOM 1308 C C . GLN A 1 187 ? 30.817 18.511 -15.422 1.00 48.28 187 GLN A C 1
ATOM 1310 O O . GLN A 1 187 ? 31.228 19.481 -14.783 1.00 48.28 187 GLN A O 1
ATOM 1315 N N . PRO A 1 188 ? 31.097 18.366 -16.730 1.00 51.19 188 PRO A N 1
ATOM 1316 C CA . PRO A 1 188 ? 31.643 19.440 -17.550 1.00 51.19 188 PRO A CA 1
ATOM 1317 C C . PRO A 1 188 ? 30.568 20.495 -17.834 1.00 51.19 188 PRO A C 1
ATOM 1319 O O . PRO A 1 188 ? 29.432 20.175 -18.180 1.00 51.19 188 PRO A O 1
ATOM 1322 N N . ASP A 1 189 ? 30.972 21.745 -17.681 1.00 47.56 189 ASP A N 1
ATOM 1323 C CA . ASP A 1 189 ? 30.250 22.982 -17.967 1.00 47.56 189 ASP A CA 1
ATOM 1324 C C . ASP A 1 189 ? 30.142 23.212 -19.492 1.00 47.56 189 ASP A C 1
ATOM 1326 O O . ASP A 1 189 ? 31.179 23.195 -20.166 1.00 47.56 189 ASP A O 1
ATOM 1330 N N . PRO A 1 190 ? 28.951 23.439 -20.082 1.00 53.09 190 PRO A N 1
ATOM 1331 C CA . PRO A 1 190 ? 28.843 24.061 -21.388 1.00 53.09 190 PRO A CA 1
ATOM 1332 C C . PRO A 1 190 ? 28.397 25.517 -21.228 1.00 53.09 190 PRO A C 1
ATOM 1334 O O . PRO A 1 190 ? 27.217 25.851 -21.121 1.00 53.09 190 PRO A O 1
ATOM 1337 N N . SER A 1 191 ? 29.394 26.387 -21.306 1.00 53.53 191 SER A N 1
ATOM 1338 C CA . SER A 1 191 ? 29.255 27.788 -21.667 1.00 53.53 191 SER A CA 1
ATOM 1339 C C . SER A 1 191 ? 28.709 27.912 -23.096 1.00 53.53 191 SER A C 1
ATOM 1341 O O . SER A 1 191 ? 29.349 27.481 -24.052 1.00 53.53 191 SER A O 1
ATOM 1343 N N . ILE A 1 192 ? 27.549 28.553 -23.264 1.00 47.66 192 ILE A N 1
ATOM 1344 C CA . ILE A 1 192 ? 27.143 29.154 -24.543 1.00 47.66 192 ILE A CA 1
ATOM 1345 C C . ILE A 1 192 ? 26.694 30.588 -24.275 1.00 47.66 192 ILE A C 1
ATOM 1347 O O . ILE A 1 192 ? 25.762 30.853 -23.519 1.00 47.66 192 ILE A O 1
ATOM 1351 N N . SER A 1 193 ? 27.412 31.501 -24.920 1.00 49.75 193 SER A N 1
ATOM 1352 C CA . SER A 1 193 ? 27.269 32.946 -24.870 1.00 49.75 193 SER A CA 1
ATOM 1353 C C . SER A 1 193 ? 26.946 33.472 -26.275 1.00 49.75 193 SER A C 1
ATOM 1355 O O . SER A 1 193 ? 27.606 33.092 -27.239 1.00 49.75 193 SER A O 1
ATOM 1357 N N . HIS A 1 194 ? 25.970 34.385 -26.324 1.00 47.38 194 HIS A N 1
ATOM 1358 C CA . HIS A 1 194 ? 25.681 35.415 -27.339 1.00 47.38 194 HIS A CA 1
ATOM 1359 C C . HIS A 1 194 ? 25.040 35.029 -28.690 1.00 47.38 194 HIS A C 1
ATOM 1361 O O . HIS A 1 194 ? 25.592 34.289 -29.496 1.00 47.38 194 HIS A O 1
ATOM 1367 N N . GLY A 1 195 ? 23.920 35.705 -28.995 1.00 39.66 195 GLY A N 1
ATOM 1368 C CA . GLY A 1 195 ? 23.334 35.796 -30.337 1.00 39.66 195 GLY A CA 1
ATOM 1369 C C . GLY A 1 195 ? 21.984 36.524 -30.370 1.00 39.66 195 GLY A C 1
ATOM 1370 O O . GLY A 1 195 ? 20.939 35.896 -30.300 1.00 39.66 195 GLY A O 1
ATOM 1371 N N . SER A 1 196 ? 22.027 37.855 -30.446 1.00 46.34 196 SER A N 1
ATOM 1372 C CA . SER A 1 196 ? 20.903 38.805 -30.525 1.00 46.34 196 SER A CA 1
ATOM 1373 C C . SER A 1 196 ? 20.013 38.636 -31.769 1.00 46.34 196 SER A C 1
ATOM 1375 O O . SER A 1 196 ? 20.553 38.549 -32.868 1.00 46.34 196 SER A O 1
ATOM 1377 N N . ALA A 1 197 ? 18.682 38.707 -31.606 1.00 41.34 197 ALA A N 1
ATOM 1378 C CA . ALA A 1 197 ? 17.773 39.493 -32.461 1.00 41.34 197 ALA A CA 1
ATOM 1379 C C . ALA A 1 197 ? 16.321 39.459 -31.927 1.00 41.34 197 ALA A C 1
ATOM 1381 O O . ALA A 1 197 ? 15.676 38.416 -31.886 1.00 41.34 197 ALA A O 1
ATOM 1382 N N . SER A 1 198 ? 15.811 40.633 -31.542 1.00 46.88 198 SER A N 1
ATOM 1383 C CA . SER A 1 198 ? 14.381 40.942 -31.342 1.00 46.88 198 SER A CA 1
ATOM 1384 C C . SER A 1 198 ? 13.650 40.977 -32.706 1.00 46.88 198 SER A C 1
ATOM 1386 O O . SER A 1 198 ? 14.324 41.218 -33.712 1.00 46.88 198 SER A O 1
ATOM 1388 N N . PRO A 1 199 ? 12.312 40.783 -32.790 1.00 51.88 199 PRO A N 1
ATOM 1389 C CA . PRO A 1 199 ? 11.396 41.895 -32.495 1.00 51.88 199 PRO A CA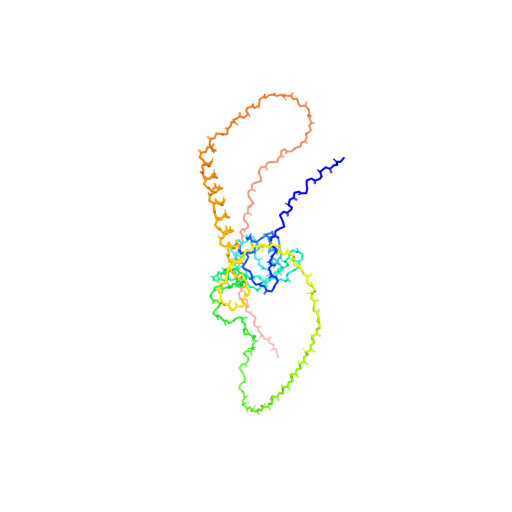 1
ATOM 1390 C C . PRO A 1 199 ? 10.068 41.531 -31.784 1.00 51.88 199 PRO A C 1
ATOM 1392 O O . PRO A 1 199 ? 9.444 40.515 -32.056 1.00 51.88 199 PRO A O 1
ATOM 1395 N N . ALA A 1 200 ? 9.644 42.468 -30.927 1.00 49.88 200 ALA A N 1
ATOM 1396 C CA . ALA A 1 200 ? 8.279 42.944 -30.644 1.00 49.88 200 ALA A CA 1
ATOM 1397 C C . ALA A 1 200 ? 7.116 41.960 -30.355 1.00 49.88 200 ALA A C 1
ATOM 1399 O O . ALA A 1 200 ? 6.631 41.246 -31.226 1.00 49.88 200 ALA A O 1
ATOM 1400 N N . GLY A 1 201 ? 6.533 42.115 -29.159 1.00 41.53 201 GLY A N 1
ATOM 1401 C CA . GLY A 1 201 ? 5.178 41.668 -28.807 1.00 41.53 201 GLY A CA 1
ATOM 1402 C C . GLY A 1 201 ? 5.014 41.534 -27.290 1.00 41.53 201 GLY A C 1
ATOM 1403 O O . GLY A 1 201 ? 5.339 40.504 -26.725 1.00 41.53 201 GLY A O 1
ATOM 1404 N N . LEU A 1 202 ? 4.729 42.629 -26.577 1.00 55.59 202 LEU A N 1
ATOM 1405 C CA . LEU A 1 202 ? 3.420 42.839 -25.943 1.00 55.59 202 LEU A CA 1
ATOM 1406 C C . LEU A 1 202 ? 3.008 41.738 -24.935 1.00 55.59 202 LEU A C 1
ATOM 1408 O O . LEU A 1 202 ? 2.363 40.779 -25.328 1.00 55.59 202 LEU A O 1
ATOM 1412 N N . TYR A 1 203 ? 3.281 41.936 -23.635 1.00 39.03 203 TYR A N 1
ATOM 1413 C CA . TYR A 1 203 ? 2.255 42.163 -22.591 1.00 39.03 203 TYR A CA 1
ATOM 1414 C C . TYR A 1 203 ? 2.779 41.994 -21.146 1.00 39.03 203 TYR A C 1
ATOM 1416 O O . TYR A 1 203 ? 3.433 41.020 -20.797 1.00 39.03 203 TYR A O 1
ATOM 1424 N N . HIS A 1 204 ? 2.392 42.990 -20.344 1.00 45.81 204 HIS A N 1
ATOM 1425 C CA . HIS A 1 204 ? 2.098 43.028 -18.906 1.00 45.81 204 HIS A CA 1
ATOM 1426 C C . HIS A 1 204 ? 3.148 42.676 -17.841 1.00 45.81 204 HIS A C 1
ATOM 1428 O O . HIS A 1 204 ? 3.247 41.566 -17.332 1.00 45.81 204 HIS A O 1
ATOM 1434 N N . ASP A 1 205 ? 3.781 43.758 -17.381 1.00 52.22 205 ASP A N 1
ATOM 1435 C CA . ASP A 1 205 ? 3.750 44.238 -15.991 1.00 52.22 205 ASP A CA 1
ATOM 1436 C C . ASP A 1 205 ? 2.594 43.656 -15.145 1.00 52.22 205 ASP A C 1
ATOM 1438 O O . ASP A 1 205 ? 1.433 44.037 -15.314 1.00 52.22 205 ASP A O 1
ATOM 1442 N N . LEU A 1 206 ? 2.919 42.746 -14.219 1.00 56.12 206 LEU A N 1
ATOM 1443 C CA . LEU A 1 206 ? 2.089 42.454 -13.051 1.00 56.12 206 LEU A CA 1
ATOM 1444 C C . LEU A 1 206 ? 2.924 42.591 -11.777 1.00 56.12 206 LEU A C 1
ATOM 1446 O O . LEU A 1 206 ? 3.746 41.755 -11.406 1.00 56.12 206 LEU A O 1
ATOM 1450 N N . LYS A 1 207 ? 2.659 43.721 -11.131 1.00 65.38 207 LYS A N 1
ATOM 1451 C CA . LYS A 1 207 ? 3.014 44.131 -9.778 1.00 65.38 207 LYS A CA 1
ATOM 1452 C C . LYS A 1 207 ? 2.691 43.049 -8.726 1.00 65.38 207 LYS A C 1
ATOM 1454 O O . LYS A 1 207 ? 1.588 42.505 -8.753 1.00 65.38 207 LYS A O 1
ATOM 1459 N N . PRO A 1 208 ? 3.583 42.787 -7.751 1.00 57.09 208 PRO A N 1
ATOM 1460 C CA . PRO A 1 208 ? 3.280 41.912 -6.619 1.00 57.09 208 PRO A CA 1
ATOM 1461 C C . PRO A 1 208 ? 2.087 42.442 -5.806 1.00 57.09 208 PRO A C 1
ATOM 1463 O O . PRO A 1 208 ? 2.108 43.578 -5.326 1.00 57.09 208 PRO A O 1
ATOM 1466 N N . LEU A 1 209 ? 1.041 41.623 -5.667 1.00 50.78 209 LEU A N 1
ATOM 1467 C CA . LEU A 1 209 ? -0.122 41.900 -4.823 1.00 50.78 209 LEU A CA 1
ATOM 1468 C C . LEU A 1 209 ? 0.288 41.899 -3.343 1.00 50.78 209 LEU A C 1
ATOM 1470 O O . LEU A 1 209 ? 0.875 40.941 -2.842 1.00 50.78 209 LEU A O 1
ATOM 1474 N N . ALA A 1 210 ? -0.032 42.996 -2.659 1.00 70.88 210 ALA A N 1
ATOM 1475 C CA . ALA A 1 210 ? 0.064 43.132 -1.212 1.00 70.88 210 ALA A CA 1
ATOM 1476 C C . ALA A 1 210 ? -0.960 42.220 -0.496 1.00 70.88 210 ALA A C 1
ATOM 1478 O O . ALA A 1 210 ? -2.021 41.939 -1.061 1.00 70.88 210 ALA A O 1
ATOM 1479 N N . PRO A 1 211 ? -0.686 41.779 0.745 1.00 57.94 211 PRO A N 1
ATOM 1480 C CA . PRO A 1 211 ? -1.625 40.982 1.531 1.00 57.94 211 PRO A CA 1
ATOM 1481 C C . PRO A 1 211 ? -2.872 41.789 1.932 1.00 57.94 211 PRO A C 1
ATOM 1483 O O . PRO A 1 211 ? -2.784 42.960 2.305 1.00 57.94 211 PRO A O 1
ATOM 1486 N N . ALA A 1 212 ? -4.037 41.142 1.844 1.00 64.25 212 ALA A N 1
ATOM 1487 C CA . ALA A 1 212 ? -5.347 41.701 2.170 1.00 64.25 212 ALA A CA 1
ATOM 1488 C C . ALA A 1 212 ? -5.484 42.078 3.664 1.00 64.25 212 ALA A C 1
ATOM 1490 O O . ALA A 1 212 ? -4.899 41.408 4.521 1.00 64.25 212 ALA A O 1
ATOM 1491 N N . PRO A 1 213 ? -6.279 43.112 4.005 1.00 55.59 213 PRO A N 1
ATOM 1492 C CA . PRO A 1 213 ? -6.554 43.476 5.390 1.00 55.59 213 PRO A CA 1
ATOM 1493 C C . PRO A 1 213 ? -7.461 42.438 6.069 1.00 55.59 213 PRO A C 1
ATOM 1495 O O . PRO A 1 213 ? -8.497 42.041 5.537 1.00 55.59 213 PRO A O 1
ATOM 1498 N N . GLN A 1 214 ? -7.065 42.019 7.270 1.00 55.47 214 GLN A N 1
ATOM 1499 C CA . GLN A 1 214 ? -7.868 41.180 8.157 1.00 55.47 214 GLN A CA 1
ATOM 1500 C C . GLN A 1 214 ? -9.110 41.959 8.615 1.00 55.47 214 GLN A C 1
ATOM 1502 O O . GLN A 1 214 ? -8.990 43.047 9.175 1.00 55.47 214 GLN A O 1
ATOM 1507 N N . SER A 1 215 ? -10.302 41.400 8.381 1.00 57.41 215 SER A N 1
ATOM 1508 C CA . SER A 1 215 ? -11.543 41.895 8.983 1.00 57.41 215 SER A CA 1
ATOM 1509 C C . SER A 1 215 ? -11.567 41.537 10.464 1.00 57.41 215 SER A C 1
ATOM 1511 O O . SER A 1 215 ? -11.658 40.369 10.838 1.00 57.41 215 SER A O 1
ATOM 1513 N N . THR A 1 216 ? -11.495 42.559 11.304 1.00 54.69 216 THR A N 1
ATOM 1514 C CA . THR A 1 216 ? -11.796 42.502 12.730 1.00 54.69 216 THR A CA 1
ATOM 1515 C C . THR A 1 216 ? -13.287 42.208 12.901 1.00 54.69 216 THR A C 1
ATOM 1517 O O . THR A 1 216 ? -14.129 43.082 12.709 1.00 54.69 216 THR A O 1
ATOM 1520 N N . ILE A 1 217 ? -13.626 40.967 13.251 1.00 62.59 217 ILE A N 1
ATOM 1521 C CA . ILE A 1 217 ? -14.960 40.616 13.748 1.00 62.59 217 ILE A CA 1
ATOM 1522 C C . ILE A 1 217 ? -15.053 41.172 15.170 1.00 62.59 217 ILE A C 1
ATOM 1524 O O . ILE A 1 217 ? -14.379 40.699 16.086 1.00 62.59 217 ILE A O 1
ATOM 1528 N N . VAL A 1 218 ? -15.845 42.228 15.338 1.00 61.62 218 VAL A N 1
ATOM 1529 C CA . VAL A 1 218 ? -16.227 42.747 16.652 1.00 61.62 218 VAL A CA 1
ATOM 1530 C C . VAL A 1 218 ? -17.205 41.742 17.261 1.00 61.62 218 VAL A C 1
ATOM 1532 O O . VAL A 1 218 ? -18.257 41.471 16.690 1.00 61.62 218 VAL A O 1
ATOM 1535 N N . HIS A 1 219 ? -16.833 41.153 18.397 1.00 55.25 219 HIS A N 1
ATOM 1536 C CA . HIS A 1 219 ? -17.742 40.365 19.222 1.00 55.25 219 HIS A CA 1
ATOM 1537 C C . HIS A 1 219 ? -18.751 41.316 19.878 1.00 55.25 219 HIS A C 1
ATOM 1539 O O . HIS A 1 219 ? -18.384 42.077 20.772 1.00 55.25 219 HIS A O 1
ATOM 1545 N N . GLU A 1 220 ? -20.007 41.274 19.437 1.00 58.34 220 GLU A N 1
ATOM 1546 C CA . GLU A 1 220 ? -21.128 41.917 20.123 1.00 58.34 220 GLU A CA 1
ATOM 1547 C C . GLU A 1 220 ? -21.767 40.906 21.089 1.00 58.34 220 GLU A C 1
ATOM 1549 O O . GLU A 1 220 ? -22.077 39.772 20.719 1.00 58.34 220 GLU A O 1
ATOM 1554 N N . ALA A 1 221 ? -21.873 41.292 22.362 1.00 61.34 221 ALA A N 1
ATOM 1555 C CA . ALA A 1 221 ? -22.427 40.476 23.437 1.00 61.34 221 ALA A CA 1
ATOM 1556 C C . ALA A 1 221 ? -23.965 40.397 23.343 1.00 61.34 221 ALA A C 1
ATOM 1558 O O . ALA A 1 221 ? -24.596 41.393 22.990 1.00 61.34 221 ALA A O 1
ATOM 1559 N N . PRO A 1 222 ? -24.599 39.266 23.704 1.00 61.59 222 PRO A N 1
ATOM 1560 C CA . PRO A 1 222 ? -26.050 39.147 23.662 1.00 61.59 222 PRO A CA 1
ATOM 1561 C C . PRO A 1 222 ? -26.690 39.853 24.866 1.00 61.59 222 PRO A C 1
ATOM 1563 O O . PRO A 1 222 ? -26.436 39.502 26.020 1.00 61.59 222 PRO A O 1
ATOM 1566 N N . THR A 1 223 ? -27.550 40.834 24.596 1.00 60.47 223 THR A N 1
ATOM 1567 C CA . THR A 1 223 ? -28.486 41.397 25.573 1.00 60.47 223 THR A CA 1
ATOM 1568 C C . THR A 1 223 ? -29.634 40.414 25.798 1.00 60.47 223 THR A C 1
ATOM 1570 O O . THR A 1 223 ? -30.324 40.007 24.866 1.00 60.47 223 THR A O 1
ATOM 1573 N N . HIS A 1 224 ? -29.807 40.000 27.050 1.00 64.69 224 HIS A N 1
ATOM 1574 C CA . HIS A 1 224 ? -30.893 39.141 27.511 1.00 64.69 224 HIS A CA 1
ATOM 1575 C C . HIS A 1 224 ? -32.151 39.995 27.731 1.00 64.69 224 HIS A C 1
ATOM 1577 O O . HIS A 1 224 ? -32.299 40.608 28.789 1.00 64.69 224 HIS A O 1
ATOM 1583 N N . ASP A 1 225 ? -33.028 40.058 26.727 1.00 62.09 225 ASP A N 1
ATOM 1584 C CA . ASP A 1 225 ? -34.346 40.690 26.841 1.00 62.09 225 ASP A CA 1
ATOM 1585 C C . ASP A 1 225 ? -35.364 39.743 27.499 1.00 62.09 225 ASP A C 1
ATOM 1587 O O . ASP A 1 225 ? -35.587 38.608 27.073 1.00 62.09 225 ASP A O 1
ATOM 1591 N N . ASP A 1 226 ? -35.955 40.253 28.576 1.00 58.19 226 ASP A N 1
ATOM 1592 C CA . ASP A 1 226 ? -37.000 39.676 29.417 1.00 58.19 226 ASP A CA 1
ATOM 1593 C C . ASP A 1 226 ? -38.350 39.710 28.675 1.00 58.19 226 ASP A C 1
ATOM 1595 O O . ASP A 1 226 ? -38.899 40.781 28.418 1.00 58.19 226 ASP A O 1
ATOM 1599 N N . VAL A 1 227 ? -38.906 38.545 28.317 1.00 67.25 227 VAL A N 1
ATOM 1600 C CA . VAL A 1 227 ? -40.280 38.446 27.790 1.00 67.25 227 VAL A CA 1
ATOM 1601 C C . VAL A 1 227 ? -41.208 37.900 28.871 1.00 67.25 227 VAL A C 1
ATOM 1603 O O . VAL A 1 227 ? -41.477 36.699 28.980 1.00 67.25 227 VAL A O 1
ATOM 1606 N N . ARG A 1 228 ? -41.732 38.848 29.650 1.00 63.09 228 ARG A N 1
ATOM 1607 C CA . ARG A 1 228 ? -42.956 38.748 30.451 1.00 63.09 228 ARG A CA 1
ATOM 1608 C C . ARG A 1 228 ? -44.094 38.157 29.606 1.00 63.09 228 ARG A C 1
ATOM 1610 O O . ARG A 1 228 ? -44.551 38.776 28.649 1.00 63.09 228 ARG A O 1
ATOM 1617 N N . HIS A 1 229 ? -44.578 36.978 29.983 1.00 61.22 229 HIS A N 1
ATOM 1618 C CA . HIS A 1 229 ? -45.854 36.450 29.505 1.00 61.22 229 HIS A CA 1
ATOM 1619 C C . HIS A 1 229 ? -46.945 36.835 30.507 1.00 61.22 229 HIS A C 1
ATOM 1621 O O . HIS A 1 229 ? -47.076 36.211 31.557 1.00 61.22 229 HIS A O 1
ATOM 1627 N N . GLU A 1 230 ? -47.730 37.857 30.174 1.00 66.44 230 GLU A N 1
ATOM 1628 C CA . GLU A 1 230 ? -49.077 38.037 30.716 1.00 66.44 230 GLU A CA 1
ATOM 1629 C C . GLU A 1 230 ? -50.064 37.689 29.598 1.00 66.44 230 GLU A C 1
ATOM 1631 O O . GLU A 1 230 ? -49.965 38.222 28.492 1.00 66.44 230 GLU A O 1
ATOM 1636 N N . MET A 1 231 ? -51.012 36.792 29.871 1.00 60.44 231 MET A N 1
ATOM 1637 C CA . MET A 1 231 ? -52.239 36.686 29.084 1.00 60.44 231 MET A CA 1
ATOM 1638 C C . MET A 1 231 ? -53.454 36.415 29.992 1.00 60.44 231 MET A C 1
ATOM 1640 O O . MET A 1 231 ? -53.271 35.847 31.071 1.00 60.44 231 MET A O 1
ATOM 1644 N N . PRO A 1 232 ? -54.641 36.894 29.565 1.00 72.25 232 PRO A N 1
ATOM 1645 C CA . PRO A 1 232 ? -55.844 37.107 30.380 1.00 72.25 232 PRO A CA 1
ATOM 1646 C C . PRO A 1 232 ? -56.683 35.857 30.673 1.00 72.25 232 PRO A C 1
ATOM 1648 O O . PRO A 1 232 ? -56.586 34.868 29.912 1.00 72.25 232 PRO A O 1
#

Organism: NCBI:txid1576542

InterPro domains:
  IPR051694 Immunoregulatory Receptor-like [PTHR15549] (89-203)